Protein AF-A0A849VIF9-F1 (afdb_monomer_lite)

Structure (mmCIF, N/CA/C/O backbone):
data_AF-A0A849VIF9-F1
#
_entry.id   AF-A0A849VIF9-F1
#
loop_
_atom_site.group_PDB
_atom_site.id
_atom_site.type_symbol
_atom_site.label_atom_id
_atom_site.label_alt_id
_atom_site.label_comp_id
_atom_site.label_asym_id
_atom_site.label_entity_id
_atom_site.label_seq_id
_atom_site.pdbx_PDB_ins_code
_atom_site.Cartn_x
_atom_site.Cartn_y
_atom_site.Cartn_z
_atom_site.occupancy
_atom_site.B_iso_or_equiv
_atom_site.auth_seq_id
_atom_site.auth_comp_id
_atom_site.auth_asym_id
_atom_site.auth_atom_id
_atom_site.pdbx_PDB_model_num
ATOM 1 N N . MET A 1 1 ? 3.125 -8.619 42.991 1.00 35.84 1 MET A N 1
ATOM 2 C CA . MET A 1 1 ? 2.865 -7.356 42.269 1.00 35.84 1 MET A CA 1
ATOM 3 C C . MET A 1 1 ? 1.405 -7.374 41.870 1.00 35.84 1 MET A C 1
ATOM 5 O O . MET A 1 1 ? 1.068 -7.940 40.837 1.00 35.84 1 MET A O 1
ATOM 9 N N . ASP A 1 2 ? 0.552 -6.838 42.738 1.00 34.97 2 ASP A N 1
ATOM 10 C CA . ASP A 1 2 ? -0.879 -6.705 42.480 1.00 34.97 2 ASP A CA 1
ATOM 11 C C . ASP A 1 2 ? -1.086 -5.640 41.407 1.00 34.97 2 ASP A C 1
ATOM 13 O O . ASP A 1 2 ? -0.940 -4.444 41.660 1.00 34.97 2 ASP A O 1
ATOM 17 N N . LYS A 1 3 ? -1.396 -6.072 40.182 1.00 38.81 3 LYS A N 1
ATOM 18 C CA . LYS A 1 3 ? -2.022 -5.179 39.208 1.00 38.81 3 LYS A CA 1
ATOM 19 C C . LYS A 1 3 ? -3.418 -4.881 39.752 1.00 38.81 3 LYS A C 1
ATOM 21 O O . LYS A 1 3 ? -4.305 -5.724 39.652 1.00 38.81 3 LYS A O 1
ATOM 26 N N . GLN A 1 4 ? -3.579 -3.720 40.387 1.00 33.97 4 GLN A N 1
ATOM 27 C CA . GLN A 1 4 ? -4.888 -3.197 40.759 1.00 33.97 4 GLN A CA 1
ATOM 28 C C . GLN A 1 4 ? -5.774 -3.202 39.510 1.00 33.97 4 GLN A C 1
ATOM 30 O O . GLN A 1 4 ? -5.453 -2.565 38.509 1.00 33.97 4 GLN A O 1
ATOM 35 N N . TYR A 1 5 ? -6.853 -3.980 39.561 1.00 45.56 5 TYR A N 1
ATOM 36 C CA . TYR A 1 5 ? -7.902 -3.966 38.551 1.00 45.56 5 TYR A CA 1
ATOM 37 C C . TYR A 1 5 ? -8.560 -2.583 38.610 1.00 45.56 5 TYR A C 1
ATOM 39 O O . TYR A 1 5 ? -9.286 -2.280 39.558 1.00 45.56 5 TYR A O 1
ATOM 47 N N . GLU A 1 6 ? -8.271 -1.718 37.637 1.00 44.38 6 GLU A N 1
ATOM 48 C CA . GLU A 1 6 ? -9.057 -0.502 37.446 1.00 44.38 6 GLU A CA 1
ATOM 49 C C . GLU A 1 6 ? -10.501 -0.914 37.143 1.00 44.38 6 GLU A C 1
ATOM 51 O O . GLU A 1 6 ? -10.759 -1.768 36.290 1.00 44.38 6 GLU A O 1
ATOM 56 N N . ALA A 1 7 ? -11.451 -0.347 37.888 1.00 51.78 7 ALA A N 1
ATOM 57 C CA . ALA A 1 7 ? -12.864 -0.616 37.679 1.00 51.78 7 ALA A CA 1
ATOM 58 C C . ALA A 1 7 ? -13.245 -0.283 36.228 1.00 51.78 7 ALA A C 1
ATOM 60 O O . ALA A 1 7 ? -12.935 0.803 35.733 1.00 51.78 7 ALA A O 1
ATOM 61 N N . LEU A 1 8 ? -13.924 -1.224 35.563 1.00 56.16 8 LEU A N 1
ATOM 62 C CA . LEU A 1 8 ? -14.359 -1.094 34.172 1.00 56.16 8 LEU A CA 1
ATOM 63 C C . LEU A 1 8 ? -15.104 0.243 33.981 1.00 56.16 8 LEU A C 1
ATOM 65 O O . LEU A 1 8 ? -16.017 0.535 34.766 1.00 56.16 8 LEU A O 1
ATOM 69 N N . PRO A 1 9 ? -14.747 1.074 32.980 1.00 58.81 9 PRO A N 1
ATOM 70 C CA . PRO A 1 9 ? -15.437 2.331 32.737 1.00 58.81 9 PRO A CA 1
ATOM 71 C C . PRO A 1 9 ? -16.952 2.120 32.622 1.00 58.81 9 PRO A C 1
ATOM 73 O O . PRO A 1 9 ? -17.453 1.236 31.923 1.00 58.81 9 PRO A O 1
ATOM 76 N N . LYS A 1 10 ? -17.713 2.969 33.324 1.00 63.59 10 LYS A N 1
ATOM 77 C CA . LYS A 1 10 ? -19.180 2.881 33.427 1.00 63.59 10 LYS A CA 1
ATOM 78 C C . LYS A 1 10 ? -19.922 3.115 32.102 1.00 63.59 10 LYS A C 1
ATOM 80 O O . LYS A 1 10 ? -21.145 3.008 32.088 1.00 63.59 10 LYS A O 1
ATOM 85 N N . GLU A 1 11 ? -19.227 3.339 30.991 1.00 83.56 11 GLU A N 1
ATOM 86 C CA . GLU A 1 11 ? -19.810 3.661 29.687 1.00 83.56 11 GLU A CA 1
ATOM 87 C C . GLU A 1 11 ? -19.157 2.813 28.580 1.00 83.56 11 GLU A C 1
ATOM 89 O O . GLU A 1 11 ? -18.269 3.270 27.861 1.00 83.56 11 GLU A O 1
ATOM 94 N N . LEU A 1 12 ? -19.601 1.555 28.441 1.00 85.81 12 LEU A N 1
ATOM 95 C CA . LEU A 1 12 ? -19.148 0.645 27.376 1.00 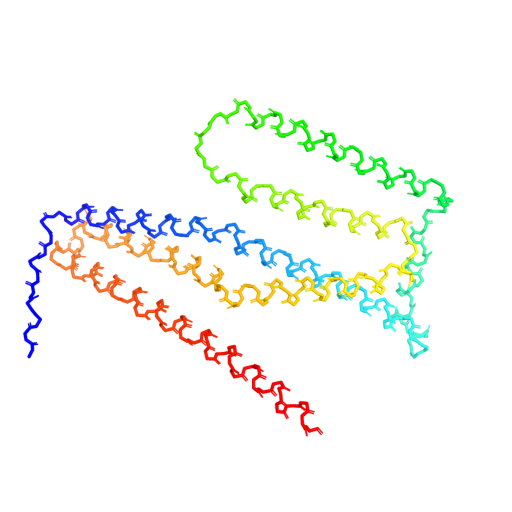85.81 12 LEU A CA 1
ATOM 96 C C . LEU A 1 12 ? -19.344 1.273 25.986 1.00 85.81 12 LEU A C 1
ATOM 98 O O . LEU A 1 12 ? -18.448 1.201 25.150 1.00 85.81 12 LEU A O 1
ATOM 102 N N . ASP A 1 13 ? -20.483 1.932 25.763 1.00 88.12 13 ASP A N 1
ATOM 103 C CA . ASP A 1 13 ? -20.814 2.568 24.483 1.00 88.12 13 ASP A CA 1
ATOM 104 C C . ASP A 1 13 ? -19.804 3.658 24.098 1.00 88.12 13 ASP A C 1
ATOM 106 O O . ASP A 1 13 ? -19.366 3.733 22.947 1.00 88.12 13 ASP A O 1
ATOM 110 N N . LYS A 1 14 ? -19.367 4.461 25.076 1.00 90.25 14 LYS A N 1
ATOM 111 C CA . LYS A 1 14 ? -18.343 5.488 24.871 1.00 90.25 14 LYS A CA 1
ATOM 112 C C . LYS A 1 14 ? -16.995 4.860 24.525 1.00 90.25 14 LYS A C 1
ATOM 114 O O . LYS A 1 14 ? -16.359 5.274 23.560 1.00 90.25 14 LYS A O 1
ATOM 119 N N . LEU A 1 15 ? -16.591 3.815 25.250 1.00 90.06 15 LEU A N 1
ATOM 120 C CA . LEU A 1 15 ? -15.331 3.111 24.997 1.00 90.06 15 LEU A CA 1
ATOM 121 C C . LEU A 1 15 ? -15.308 2.446 23.609 1.00 90.06 15 LEU A C 1
ATOM 123 O O . LEU A 1 15 ? -14.291 2.487 22.909 1.00 90.06 15 LEU A O 1
ATOM 127 N N . VAL A 1 16 ? -16.432 1.859 23.190 1.00 92.31 16 VAL A N 1
ATOM 128 C CA . VAL A 1 16 ? -16.629 1.306 21.842 1.00 92.31 16 VAL A CA 1
ATOM 129 C C . VAL A 1 16 ? -16.474 2.400 20.790 1.00 92.31 16 VAL A C 1
ATOM 131 O O . VAL A 1 16 ? -15.723 2.218 19.827 1.00 92.31 16 VAL A O 1
ATOM 134 N N . GLN A 1 17 ? -17.149 3.538 20.973 1.00 93.62 17 GLN A N 1
ATOM 135 C CA . GLN A 1 17 ? -17.093 4.653 20.034 1.00 93.62 17 GLN A CA 1
ATOM 136 C C . GLN A 1 17 ? -15.671 5.210 19.906 1.00 93.62 17 GLN A C 1
ATOM 138 O O . GLN A 1 17 ? -15.142 5.291 18.796 1.00 93.62 17 GLN A O 1
ATOM 143 N N . GLU A 1 18 ? -15.015 5.516 21.026 1.00 93.81 18 GLU A N 1
ATOM 144 C CA . GLU A 1 18 ? -13.643 6.031 21.049 1.00 93.81 18 GLU A CA 1
ATOM 145 C C . GLU A 1 18 ? -12.660 5.054 20.385 1.00 93.81 18 GLU A C 1
ATOM 147 O O . GLU A 1 18 ? -11.814 5.452 19.577 1.00 93.81 18 GLU A O 1
ATOM 152 N N . SER A 1 19 ? -12.797 3.754 20.666 1.00 92.50 19 SER A N 1
ATOM 153 C CA . SER A 1 19 ? -11.964 2.708 20.062 1.00 92.50 19 SER A CA 1
ATOM 154 C C . SER A 1 19 ? -12.178 2.615 18.551 1.00 92.50 19 SER A C 1
ATOM 156 O O . SER A 1 19 ? -11.213 2.556 17.780 1.00 92.50 19 SER A O 1
ATOM 158 N N . TYR A 1 20 ? -13.435 2.648 18.104 1.00 95.38 20 TYR A N 1
ATOM 159 C CA . TYR A 1 20 ? -13.781 2.619 16.687 1.00 95.38 20 TYR A CA 1
ATOM 160 C C . TYR A 1 20 ? -13.242 3.846 15.944 1.00 95.38 20 TYR A C 1
ATOM 162 O O . TYR A 1 20 ? -12.627 3.703 14.881 1.00 95.38 20 TYR A O 1
ATOM 170 N N . GLU A 1 21 ? -13.427 5.044 16.497 1.00 94.44 21 GLU A N 1
ATOM 171 C CA . GLU A 1 21 ? -12.930 6.292 15.918 1.00 94.44 21 GLU A CA 1
ATOM 172 C C . GLU A 1 21 ? -11.401 6.297 15.841 1.00 94.44 21 GLU A C 1
ATOM 174 O O . GLU A 1 21 ? -10.831 6.621 14.793 1.00 94.44 21 GLU A O 1
ATOM 179 N N . LYS A 1 22 ? -10.721 5.849 16.904 1.00 93.81 22 LYS A N 1
ATOM 180 C CA . LYS A 1 22 ? -9.259 5.712 16.951 1.00 93.81 22 LYS A CA 1
ATOM 181 C C . LYS A 1 22 ? -8.743 4.811 15.829 1.00 93.81 22 LYS A C 1
ATOM 183 O O . LYS A 1 22 ? -7.847 5.219 15.081 1.00 93.81 22 LYS A O 1
ATOM 188 N N . PHE A 1 23 ? -9.299 3.609 15.675 1.00 94.25 23 PHE A N 1
ATOM 189 C CA . PHE A 1 23 ? -8.869 2.675 14.631 1.00 94.25 23 PHE A CA 1
ATOM 190 C C . PHE A 1 23 ? -9.244 3.155 13.226 1.00 94.25 23 PHE A C 1
ATOM 192 O O . PHE A 1 23 ? -8.409 3.106 12.320 1.00 94.25 23 PHE A O 1
ATOM 199 N N . SER A 1 24 ? -10.443 3.706 13.043 1.00 91.62 24 SER A N 1
ATOM 200 C CA . SER A 1 24 ? -10.905 4.230 11.751 1.00 91.62 24 SER A CA 1
ATOM 201 C C . SER A 1 24 ? -10.069 5.421 11.280 1.00 91.62 24 SER A C 1
ATOM 203 O O . SER A 1 24 ? -9.669 5.484 10.113 1.00 91.62 24 SER A O 1
ATOM 205 N N . LYS A 1 25 ? -9.722 6.340 12.189 1.00 91.94 25 LYS A N 1
ATOM 206 C CA . LYS A 1 25 ? -8.839 7.479 11.902 1.00 91.94 25 LYS A CA 1
ATOM 207 C C . LYS A 1 25 ? -7.444 7.005 11.505 1.00 91.94 25 LYS A C 1
ATOM 209 O O . LYS A 1 25 ? -6.908 7.447 10.490 1.00 91.94 25 LYS A O 1
ATOM 214 N N . ARG A 1 26 ? -6.873 6.046 12.242 1.00 89.38 26 ARG A N 1
ATOM 215 C CA . ARG A 1 26 ? -5.572 5.443 11.901 1.00 89.38 26 ARG A CA 1
ATOM 216 C C . ARG A 1 26 ? -5.609 4.742 10.543 1.00 89.38 26 ARG A C 1
ATOM 218 O O . ARG A 1 26 ? -4.736 4.991 9.714 1.00 89.38 26 ARG A O 1
ATOM 225 N N . ALA A 1 27 ? -6.631 3.933 10.267 1.00 89.31 27 ALA A N 1
ATOM 226 C CA . ALA A 1 27 ? -6.807 3.289 8.966 1.00 89.31 27 ALA A CA 1
ATOM 227 C C . ALA A 1 27 ? -6.903 4.327 7.837 1.00 89.31 27 ALA A C 1
ATOM 229 O O . ALA A 1 27 ? -6.254 4.187 6.802 1.00 89.31 27 ALA A O 1
ATOM 230 N N . THR A 1 28 ? -7.647 5.411 8.045 1.00 87.75 28 THR A N 1
ATOM 231 C CA . THR A 1 28 ? -7.779 6.492 7.059 1.00 87.75 28 THR A CA 1
ATOM 232 C C . THR A 1 28 ? -6.439 7.174 6.780 1.00 87.75 28 THR A C 1
ATOM 234 O O . THR A 1 28 ? -6.113 7.405 5.617 1.00 87.75 28 THR A O 1
ATOM 237 N N . ASN A 1 29 ? -5.616 7.395 7.808 1.00 86.38 29 ASN A N 1
ATOM 238 C CA . ASN A 1 29 ? -4.285 7.990 7.659 1.00 86.38 29 ASN A CA 1
ATOM 239 C C . ASN A 1 29 ? -3.324 7.104 6.846 1.00 86.38 29 ASN A C 1
ATOM 241 O O . ASN A 1 29 ? -2.563 7.616 6.025 1.00 86.38 29 ASN A O 1
ATOM 245 N N . TYR A 1 30 ? -3.379 5.779 7.019 1.00 85.19 30 TYR A N 1
ATOM 246 C CA . TYR A 1 30 ? -2.534 4.848 6.256 1.00 85.19 30 TYR A CA 1
ATOM 247 C C . TYR A 1 30 ? -3.088 4.510 4.863 1.00 85.19 30 TYR A C 1
ATOM 249 O O . TYR A 1 30 ? -2.323 4.111 3.983 1.00 85.19 30 TYR A O 1
ATOM 257 N N . SER A 1 31 ? -4.396 4.695 4.635 1.00 83.62 31 SER A N 1
ATOM 258 C CA . SER A 1 31 ? -5.097 4.418 3.369 1.00 83.62 31 SER A CA 1
ATOM 259 C C . SER A 1 31 ? -4.415 5.005 2.120 1.00 83.62 31 SER A C 1
ATOM 261 O O . SER A 1 31 ? -4.161 4.267 1.165 1.00 83.62 31 SER A O 1
ATOM 263 N N . PRO A 1 32 ? -4.077 6.305 2.068 1.00 80.31 32 PRO A N 1
ATOM 264 C CA . PRO A 1 32 ? -3.437 6.858 0.881 1.00 80.31 32 PRO A CA 1
ATOM 265 C C . PRO A 1 32 ? -2.004 6.355 0.692 1.00 80.31 32 PRO A C 1
ATOM 267 O O . PRO A 1 32 ? -1.606 6.089 -0.442 1.00 80.31 32 PRO A O 1
ATOM 270 N N . LEU A 1 33 ? -1.256 6.187 1.787 1.00 80.56 33 LEU A N 1
ATOM 271 C CA . LEU A 1 33 ? 0.153 5.797 1.769 1.00 80.56 33 LEU A CA 1
ATOM 272 C C . LEU A 1 33 ? 0.341 4.367 1.255 1.00 80.56 33 LEU A C 1
ATOM 274 O O . LEU A 1 33 ? 1.197 4.142 0.401 1.00 80.56 33 LEU A O 1
ATOM 278 N N . HIS A 1 34 ? -0.486 3.412 1.707 1.00 83.69 34 HIS A N 1
ATOM 279 C CA . HIS A 1 34 ? -0.409 2.036 1.193 1.00 83.69 34 HIS A CA 1
ATOM 280 C C . HIS A 1 34 ? -0.832 1.952 -0.272 1.00 83.69 34 HIS A C 1
ATOM 282 O O . HIS A 1 34 ? -0.174 1.277 -1.062 1.00 83.69 34 HIS A O 1
ATOM 288 N N . LYS A 1 35 ? -1.908 2.650 -0.667 1.00 82.81 35 LYS A N 1
ATOM 289 C CA . LYS A 1 35 ? -2.370 2.591 -2.057 1.00 82.81 35 LYS A CA 1
ATOM 290 C C . LYS A 1 35 ? -1.311 3.173 -2.989 1.00 82.81 35 LYS A C 1
ATOM 292 O O . LYS A 1 35 ? -1.097 2.620 -4.061 1.00 82.81 35 LYS A O 1
ATOM 297 N N . LEU A 1 36 ? -0.654 4.260 -2.579 1.00 79.62 36 LEU A N 1
ATOM 298 C CA . LEU A 1 36 ? 0.404 4.888 -3.362 1.00 79.62 36 LEU A CA 1
ATOM 299 C C . LEU A 1 36 ? 1.603 3.955 -3.514 1.00 79.62 36 LEU A C 1
ATOM 301 O O . LEU A 1 36 ? 1.967 3.658 -4.643 1.00 79.62 36 LEU A O 1
ATOM 305 N N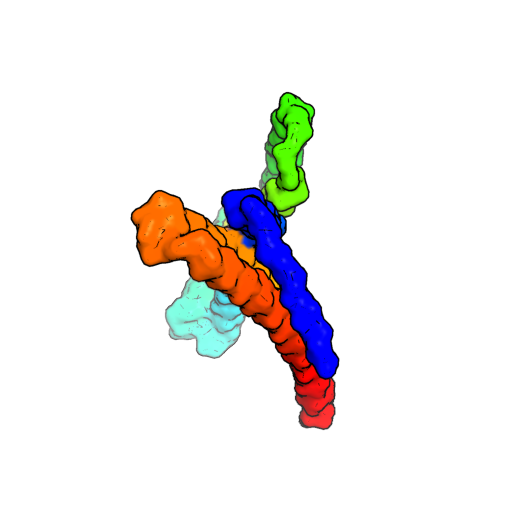 . SER A 1 37 ? 2.164 3.453 -2.409 1.00 81.19 37 SER A N 1
ATOM 306 C CA . SER A 1 37 ? 3.354 2.593 -2.456 1.00 81.19 37 SER A CA 1
ATOM 307 C C . SER A 1 37 ? 3.122 1.314 -3.265 1.00 81.19 37 SER A C 1
ATOM 309 O O . SER A 1 37 ? 4.007 0.864 -3.991 1.00 81.19 37 SER A O 1
ATOM 311 N N . ARG A 1 38 ? 1.913 0.739 -3.197 1.00 82.56 38 ARG A N 1
ATOM 312 C CA . ARG A 1 38 ? 1.544 -0.430 -4.006 1.00 82.56 38 ARG A CA 1
ATOM 313 C C . ARG A 1 38 ? 1.377 -0.093 -5.482 1.00 82.56 38 ARG A C 1
ATOM 315 O O . ARG A 1 38 ? 1.841 -0.860 -6.318 1.00 82.56 38 ARG A O 1
ATOM 322 N N . ARG A 1 39 ? 0.718 1.023 -5.810 1.00 84.06 39 ARG A N 1
ATOM 323 C CA . ARG A 1 39 ? 0.524 1.453 -7.204 1.00 84.06 39 ARG A CA 1
ATOM 324 C C . ARG A 1 39 ? 1.852 1.840 -7.849 1.00 84.06 39 ARG A C 1
ATOM 326 O O . ARG A 1 39 ? 2.133 1.387 -8.952 1.00 84.06 39 ARG A O 1
ATOM 333 N N . SER A 1 40 ? 2.699 2.590 -7.146 1.00 80.00 40 SER A N 1
ATOM 334 C CA . SER A 1 40 ? 4.030 2.953 -7.636 1.00 80.00 40 SER A CA 1
ATOM 335 C C . SER A 1 40 ? 4.905 1.730 -7.863 1.00 80.00 40 SER A C 1
ATOM 337 O O . SER A 1 40 ? 5.489 1.620 -8.936 1.00 80.00 40 SER A O 1
ATOM 339 N N . ALA A 1 41 ? 4.926 0.776 -6.926 1.00 83.75 41 ALA A N 1
ATOM 340 C CA . ALA A 1 41 ? 5.638 -0.482 -7.116 1.00 83.75 41 ALA A CA 1
ATOM 341 C C . ALA A 1 41 ? 5.093 -1.270 -8.318 1.00 83.75 41 ALA A C 1
ATOM 343 O O . ALA A 1 41 ? 5.875 -1.678 -9.166 1.00 83.75 41 ALA A O 1
ATOM 344 N N . ALA A 1 42 ? 3.771 -1.435 -8.435 1.00 85.50 42 ALA A N 1
ATOM 345 C CA . ALA A 1 42 ? 3.163 -2.190 -9.531 1.00 85.50 42 ALA A CA 1
ATOM 346 C C . ALA A 1 42 ? 3.462 -1.574 -10.905 1.00 85.50 42 ALA A C 1
ATOM 348 O O . ALA A 1 42 ? 3.868 -2.277 -11.827 1.00 85.50 42 ALA A O 1
ATOM 349 N N . THR A 1 43 ? 3.309 -0.257 -11.049 1.00 81.56 43 THR A N 1
ATOM 350 C CA . THR A 1 43 ? 3.597 0.410 -12.322 1.00 81.56 43 THR A CA 1
ATOM 351 C C . THR A 1 43 ? 5.082 0.402 -12.646 1.00 81.56 43 THR A C 1
ATOM 353 O O . THR A 1 43 ? 5.451 0.164 -13.791 1.00 81.56 43 THR A O 1
ATOM 356 N N . ALA A 1 44 ? 5.940 0.589 -11.643 1.00 84.50 44 ALA A N 1
ATOM 357 C CA . ALA A 1 44 ? 7.375 0.439 -11.817 1.00 84.50 44 ALA A CA 1
ATOM 358 C C . ALA A 1 44 ? 7.742 -0.977 -12.287 1.00 84.50 44 ALA A C 1
ATOM 360 O O . ALA A 1 44 ? 8.535 -1.113 -13.212 1.00 84.50 44 ALA A O 1
ATOM 361 N N . SER A 1 45 ? 7.117 -2.025 -11.736 1.00 86.75 45 SER A N 1
ATOM 362 C CA . SER A 1 45 ? 7.312 -3.402 -12.202 1.00 86.75 45 SER A CA 1
ATOM 363 C C . SER A 1 45 ? 6.909 -3.585 -13.663 1.00 86.75 45 SER A C 1
ATOM 365 O O . SER A 1 45 ? 7.633 -4.245 -14.396 1.00 86.75 45 SER A O 1
ATOM 367 N N . ILE A 1 46 ? 5.802 -2.982 -14.110 1.00 85.38 46 ILE A N 1
ATOM 368 C CA . ILE A 1 46 ? 5.384 -3.043 -15.521 1.00 85.38 46 ILE A CA 1
ATOM 369 C C . ILE A 1 46 ? 6.450 -2.408 -16.422 1.00 85.38 46 ILE A C 1
ATOM 371 O O . ILE A 1 46 ? 6.886 -3.041 -17.381 1.00 85.38 46 ILE A O 1
ATOM 375 N N . PHE A 1 47 ? 6.925 -1.203 -16.089 1.00 83.12 47 PHE A N 1
ATOM 376 C CA . PHE A 1 47 ? 7.985 -0.546 -16.860 1.00 83.12 47 PHE A CA 1
ATOM 377 C C . PHE A 1 47 ? 9.285 -1.350 -16.864 1.00 83.12 47 PHE A C 1
ATOM 379 O O . PHE A 1 47 ? 9.902 -1.496 -17.917 1.00 83.12 47 PHE A O 1
ATOM 386 N N . VAL A 1 48 ? 9.678 -1.915 -15.720 1.00 87.69 48 VAL A N 1
ATOM 387 C CA . VAL A 1 48 ? 10.863 -2.776 -15.609 1.00 87.69 48 VAL A CA 1
ATOM 388 C C . VAL A 1 48 ? 10.712 -4.022 -16.477 1.00 87.69 48 VAL A C 1
ATOM 390 O O . VAL A 1 48 ? 11.643 -4.350 -17.200 1.00 87.69 48 VAL A O 1
ATOM 393 N N . LEU A 1 49 ? 9.560 -4.696 -16.455 1.00 87.69 49 LEU A N 1
ATOM 394 C CA . LEU A 1 49 ? 9.328 -5.916 -17.233 1.00 87.69 49 LEU A CA 1
ATOM 395 C C . LEU A 1 49 ? 9.320 -5.649 -18.739 1.00 87.69 49 LEU A C 1
ATOM 397 O O . LEU A 1 49 ? 9.966 -6.385 -19.484 1.00 87.69 49 LEU A O 1
ATOM 401 N N . ILE A 1 50 ? 8.633 -4.594 -19.185 1.00 84.38 50 ILE A N 1
ATOM 402 C CA . ILE A 1 50 ? 8.610 -4.199 -20.601 1.00 84.38 50 ILE A CA 1
ATOM 403 C C . ILE A 1 50 ? 10.025 -3.830 -21.057 1.00 84.38 50 ILE A C 1
ATOM 405 O O . ILE A 1 50 ? 10.505 -4.357 -22.060 1.00 84.38 50 ILE A O 1
ATOM 409 N N . SER A 1 51 ? 10.727 -3.002 -20.277 1.00 86.06 51 SER A N 1
ATOM 410 C CA . SER A 1 51 ? 12.086 -2.572 -20.612 1.00 86.06 51 SER A CA 1
ATOM 411 C C . SER A 1 51 ? 13.069 -3.743 -20.608 1.00 86.06 51 SER A C 1
ATOM 413 O O . SER A 1 51 ? 13.869 -3.869 -21.526 1.00 86.06 51 SER A O 1
ATOM 415 N N . ALA A 1 52 ? 12.988 -4.644 -19.626 1.00 86.50 52 ALA A N 1
ATOM 416 C CA . ALA A 1 52 ? 13.814 -5.849 -19.573 1.00 86.50 52 ALA A CA 1
ATOM 417 C C . ALA A 1 52 ? 13.566 -6.748 -20.785 1.00 86.50 52 ALA A C 1
ATOM 419 O O . ALA A 1 52 ? 14.519 -7.195 -21.415 1.00 86.50 52 ALA A O 1
ATOM 420 N N . SER A 1 53 ? 12.298 -6.973 -21.137 1.00 84.38 53 SER A N 1
ATOM 421 C CA . SER A 1 53 ? 11.920 -7.794 -22.292 1.00 84.38 53 SER A CA 1
ATOM 422 C C . SER A 1 53 ? 12.479 -7.210 -23.588 1.00 84.38 53 SER A C 1
ATOM 424 O O . SER A 1 53 ? 13.054 -7.942 -24.389 1.00 84.38 53 SER A O 1
ATOM 426 N N . TYR A 1 54 ? 12.390 -5.888 -23.762 1.00 83.31 54 TYR A N 1
ATOM 427 C CA . TYR A 1 54 ? 12.968 -5.193 -24.910 1.00 83.31 54 TYR A CA 1
ATOM 428 C C . TYR A 1 54 ? 14.503 -5.284 -24.946 1.00 83.31 54 TYR A C 1
ATOM 430 O O . TYR A 1 54 ? 15.089 -5.596 -25.982 1.00 83.31 54 TYR A O 1
ATOM 438 N N . LEU A 1 55 ? 15.173 -5.048 -23.814 1.00 83.50 55 LEU A N 1
ATOM 439 C CA . LEU A 1 55 ? 16.635 -5.115 -23.728 1.00 83.50 55 LEU A CA 1
ATOM 440 C C . LEU A 1 55 ? 17.153 -6.532 -24.007 1.00 83.50 55 LEU A C 1
ATOM 442 O O . LEU A 1 55 ? 18.133 -6.692 -24.732 1.00 83.50 55 LEU A O 1
ATOM 446 N N . ILE A 1 56 ? 16.466 -7.556 -23.491 1.00 84.38 56 ILE A N 1
ATOM 447 C CA . ILE A 1 56 ? 16.777 -8.966 -23.749 1.00 84.38 56 ILE A CA 1
ATOM 448 C C . ILE A 1 56 ? 16.553 -9.303 -25.228 1.00 84.38 56 ILE A C 1
ATOM 450 O O . ILE A 1 56 ? 17.426 -9.912 -25.842 1.00 84.38 56 ILE A O 1
ATOM 454 N N . ALA A 1 57 ? 15.450 -8.849 -25.831 1.00 80.50 57 ALA A N 1
ATOM 455 C CA . ALA A 1 57 ? 15.184 -9.013 -27.263 1.00 80.50 57 ALA A CA 1
ATOM 456 C C . ALA A 1 57 ? 16.265 -8.376 -28.159 1.00 80.50 57 ALA A C 1
ATOM 458 O O . ALA A 1 57 ? 16.489 -8.823 -29.284 1.00 80.50 57 ALA A O 1
ATOM 459 N N . GLY A 1 58 ? 16.964 -7.351 -27.659 1.00 73.25 58 GLY A N 1
ATOM 460 C CA . GLY A 1 58 ? 18.090 -6.711 -28.335 1.00 73.25 58 GLY A CA 1
ATOM 461 C C . GLY A 1 58 ? 19.401 -7.497 -28.327 1.00 73.25 58 GLY A C 1
ATOM 462 O O . GLY A 1 58 ? 20.305 -7.150 -29.093 1.00 73.25 58 GLY A O 1
ATOM 463 N N . LEU A 1 59 ? 19.522 -8.546 -27.509 1.00 80.00 59 LEU A N 1
ATOM 464 C CA . LEU A 1 59 ? 20.719 -9.381 -27.464 1.00 80.00 59 LEU A CA 1
ATOM 465 C C . LEU A 1 59 ? 20.826 -10.229 -28.737 1.00 80.00 59 LEU A C 1
ATOM 467 O O . LEU A 1 59 ? 19.842 -10.776 -29.236 1.00 80.00 59 LEU A O 1
ATOM 471 N N . SER A 1 60 ? 22.051 -10.383 -29.249 1.00 66.81 60 SER A N 1
ATOM 472 C CA . SER A 1 60 ? 22.344 -11.157 -30.469 1.00 66.81 60 SER A CA 1
ATOM 473 C C . SER A 1 60 ? 21.797 -12.586 -30.425 1.00 66.81 60 SER A C 1
ATOM 475 O O . SER A 1 60 ? 21.448 -13.136 -31.466 1.00 66.81 60 SER A O 1
ATOM 477 N N . LEU A 1 61 ? 21.669 -13.139 -29.220 1.00 71.25 61 LEU A N 1
ATOM 478 C CA . LEU A 1 61 ? 21.189 -14.485 -28.926 1.00 71.25 61 LEU A CA 1
ATOM 479 C C . LEU A 1 61 ? 19.700 -14.701 -29.266 1.00 71.25 61 LEU A C 1
ATOM 481 O O . LEU A 1 61 ? 19.298 -15.835 -29.502 1.00 71.25 61 LEU A O 1
ATOM 485 N N . PHE A 1 62 ? 18.894 -13.634 -29.343 1.00 72.31 62 PHE A N 1
ATOM 486 C CA . PHE A 1 62 ? 17.446 -13.716 -29.598 1.00 72.31 62 PHE A CA 1
ATOM 487 C C . PHE A 1 62 ? 17.019 -13.225 -30.989 1.00 72.31 62 PHE A C 1
ATOM 489 O O . PHE A 1 62 ? 15.832 -13.290 -31.311 1.00 72.31 62 PHE A O 1
ATOM 496 N N . LYS A 1 63 ? 17.962 -12.799 -31.845 1.00 65.56 63 LYS A N 1
ATOM 497 C CA . LYS A 1 63 ? 17.681 -12.210 -33.172 1.00 65.56 63 LYS A CA 1
ATOM 498 C C . LYS A 1 63 ? 16.837 -13.087 -34.109 1.00 65.56 63 LYS A C 1
ATOM 500 O O . LYS A 1 63 ? 16.141 -12.542 -34.957 1.00 65.56 63 LYS A O 1
ATOM 505 N N . SER A 1 64 ? 16.915 -14.411 -33.982 1.00 70.25 64 SER A N 1
ATOM 506 C CA . SER A 1 64 ? 16.201 -15.389 -34.821 1.00 70.25 64 SER A CA 1
ATOM 507 C C . SER A 1 64 ? 14.982 -16.019 -34.136 1.00 70.25 64 SER A C 1
ATOM 509 O O . SER A 1 64 ? 14.408 -16.973 -34.652 1.00 70.25 64 SER A O 1
ATOM 511 N N . THR A 1 65 ? 14.590 -15.512 -32.966 1.00 72.75 65 THR A N 1
ATOM 512 C CA . THR A 1 65 ? 13.448 -16.021 -32.193 1.00 72.75 65 THR A CA 1
ATOM 513 C C . THR A 1 65 ? 12.266 -15.050 -32.267 1.00 72.75 65 THR A C 1
ATOM 515 O O . THR A 1 65 ? 12.495 -13.859 -32.483 1.00 72.75 65 THR A O 1
ATOM 518 N N . PRO A 1 66 ? 11.023 -15.492 -31.985 1.00 67.94 66 PRO A N 1
ATOM 519 C CA . PRO A 1 66 ? 9.861 -14.597 -31.888 1.00 67.94 66 PRO A CA 1
ATOM 520 C C . PRO A 1 66 ? 10.049 -13.449 -30.880 1.00 67.94 66 PRO A C 1
ATOM 522 O O . PRO A 1 66 ? 9.411 -12.407 -30.976 1.00 67.94 66 PRO A O 1
ATOM 525 N N . ILE A 1 67 ? 10.957 -13.621 -29.913 1.00 63.16 67 ILE A N 1
ATOM 526 C CA . ILE A 1 67 ? 11.346 -12.593 -28.943 1.00 63.16 67 ILE A CA 1
ATOM 527 C C . ILE A 1 67 ? 12.134 -11.461 -29.628 1.00 63.16 67 ILE A C 1
ATOM 529 O O . ILE A 1 67 ? 11.961 -10.301 -29.271 1.00 63.16 67 ILE A O 1
ATOM 533 N N . GLY A 1 68 ? 12.951 -11.758 -30.643 1.00 62.03 68 GLY A N 1
ATOM 534 C CA . GLY A 1 68 ? 13.682 -10.756 -31.428 1.00 62.03 68 GLY A CA 1
ATOM 535 C C . GLY A 1 68 ? 12.774 -9.856 -32.275 1.00 62.03 68 GLY A C 1
ATOM 536 O O . GLY A 1 68 ? 13.107 -8.692 -32.506 1.00 62.03 68 GLY A O 1
ATOM 537 N N . ASP A 1 69 ? 11.595 -10.342 -32.675 1.00 68.38 69 ASP A N 1
ATOM 538 C CA . ASP A 1 69 ? 10.590 -9.540 -33.389 1.00 68.38 69 ASP A CA 1
ATOM 539 C C . ASP A 1 69 ? 9.931 -8.479 -32.489 1.00 68.38 69 ASP A C 1
ATOM 541 O O . ASP A 1 69 ? 9.437 -7.464 -32.980 1.00 68.38 69 ASP A O 1
ATOM 545 N N . LEU A 1 70 ? 10.005 -8.641 -31.164 1.00 65.69 70 LEU A N 1
ATOM 546 C CA . LEU A 1 70 ? 9.518 -7.660 -30.190 1.00 65.69 70 LEU A CA 1
ATOM 547 C C . LEU A 1 70 ? 10.310 -6.344 -30.255 1.00 65.69 70 LEU A C 1
ATOM 549 O O . LEU A 1 70 ? 9.746 -5.270 -30.051 1.00 65.69 70 LEU A O 1
ATOM 553 N N . LYS A 1 71 ? 11.604 -6.419 -30.600 1.00 66.50 71 LYS A N 1
ATOM 554 C CA . LYS A 1 71 ? 12.432 -5.235 -30.858 1.00 66.50 71 LYS A CA 1
ATOM 555 C C . LYS A 1 71 ? 11.939 -4.479 -32.092 1.00 66.50 71 LYS A C 1
ATOM 557 O O . LYS A 1 71 ? 11.756 -3.270 -32.026 1.00 66.50 71 LYS A O 1
ATOM 562 N N . LYS A 1 72 ? 11.631 -5.205 -33.174 1.00 65.50 72 LYS A N 1
ATOM 563 C CA . LYS A 1 72 ? 11.090 -4.616 -34.410 1.00 65.50 72 LYS A CA 1
ATOM 564 C C . LYS A 1 72 ? 9.765 -3.899 -34.155 1.00 65.50 72 LYS A C 1
ATOM 566 O O . LYS A 1 72 ? 9.515 -2.866 -34.751 1.00 65.50 72 LYS A O 1
ATOM 571 N N . LEU A 1 73 ? 8.929 -4.415 -33.253 1.00 63.34 73 LEU A N 1
ATOM 572 C CA . LEU A 1 73 ? 7.656 -3.791 -32.885 1.00 63.34 73 LEU A CA 1
ATOM 573 C C . LEU A 1 73 ? 7.862 -2.438 -32.179 1.00 63.34 73 LEU A C 1
ATOM 575 O O . LEU A 1 73 ? 7.153 -1.484 -32.485 1.00 63.34 73 LEU A O 1
ATOM 579 N N . GLY A 1 74 ? 8.873 -2.332 -31.310 1.00 59.09 74 GLY A N 1
ATOM 580 C CA . GLY A 1 74 ? 9.297 -1.054 -30.721 1.00 59.09 74 GLY A CA 1
ATOM 581 C C . GLY A 1 74 ? 9.862 -0.070 -31.753 1.00 59.09 74 GLY A C 1
ATOM 582 O O . GLY A 1 74 ? 9.628 1.130 -31.638 1.00 59.09 74 GLY A O 1
ATOM 583 N N . ASP A 1 75 ? 10.527 -0.578 -32.794 1.00 61.53 75 ASP A N 1
ATOM 584 C CA . ASP A 1 75 ? 11.052 0.228 -33.905 1.00 61.53 75 ASP A CA 1
ATOM 585 C C . ASP A 1 75 ? 9.948 0.668 -34.905 1.00 61.53 75 ASP A C 1
ATOM 587 O O . ASP A 1 75 ? 10.127 1.643 -35.627 1.00 61.53 75 ASP A O 1
ATOM 591 N N . ILE A 1 76 ? 8.790 -0.014 -34.950 1.00 57.34 76 ILE A N 1
ATOM 592 C CA . ILE A 1 76 ? 7.664 0.280 -35.869 1.00 57.34 76 ILE A CA 1
ATOM 593 C C . ILE A 1 76 ? 6.698 1.346 -35.318 1.00 57.34 76 ILE A C 1
ATOM 595 O O . ILE A 1 76 ? 6.042 2.030 -36.099 1.00 57.34 76 ILE A O 1
ATOM 599 N N . VAL A 1 77 ? 6.599 1.535 -33.995 1.00 53.53 77 VAL A N 1
ATOM 600 C CA . VAL A 1 77 ? 5.652 2.493 -33.359 1.00 53.53 77 VAL A CA 1
ATOM 601 C C . VAL A 1 77 ? 6.056 3.971 -33.572 1.00 53.53 77 VAL A C 1
ATOM 603 O O . VAL A 1 77 ? 5.434 4.889 -33.043 1.00 53.53 77 VAL A O 1
ATOM 606 N N . ILE A 1 78 ? 7.063 4.234 -34.403 1.00 51.38 78 ILE A N 1
ATOM 607 C CA . ILE A 1 78 ? 7.567 5.573 -34.693 1.00 51.38 78 ILE A CA 1
ATOM 608 C C . ILE A 1 78 ? 6.592 6.311 -35.623 1.00 51.38 78 ILE A C 1
ATOM 610 O O . ILE A 1 78 ? 6.539 6.072 -36.829 1.00 51.38 78 ILE A O 1
ATOM 614 N N . PHE A 1 79 ? 5.865 7.286 -35.078 1.00 50.06 79 PHE A N 1
ATOM 615 C CA . PHE A 1 79 ? 5.523 8.463 -35.871 1.00 50.06 79 PHE A CA 1
ATOM 616 C C . PHE A 1 79 ? 6.823 9.246 -36.056 1.00 50.06 79 PHE A C 1
ATOM 618 O O . PHE A 1 79 ? 7.368 9.737 -35.068 1.00 50.06 79 PHE A O 1
ATOM 625 N N . ASP A 1 80 ? 7.336 9.334 -37.284 1.00 49.31 80 ASP A N 1
ATOM 626 C CA . ASP A 1 80 ? 8.521 10.132 -37.629 1.00 49.31 80 ASP A CA 1
ATOM 627 C C . ASP A 1 80 ? 8.206 11.631 -37.460 1.00 49.31 80 ASP A C 1
ATOM 629 O O . ASP A 1 80 ? 7.900 12.375 -38.391 1.00 49.31 80 ASP A O 1
ATOM 633 N N . LEU A 1 81 ? 8.150 12.058 -36.203 1.00 52.44 81 LEU A N 1
ATOM 634 C CA . LEU A 1 81 ? 7.963 13.428 -35.770 1.00 52.44 81 LEU A CA 1
ATOM 635 C C . LEU A 1 81 ? 9.360 13.967 -35.494 1.00 52.44 81 LEU A C 1
ATOM 637 O O . LEU A 1 81 ? 9.925 13.722 -34.430 1.00 52.44 81 LEU A O 1
ATOM 641 N N . GLY A 1 82 ? 9.924 14.702 -36.454 1.00 56.09 82 GLY A N 1
ATOM 642 C CA . GLY A 1 82 ? 11.263 15.276 -36.317 1.00 56.09 82 GLY A CA 1
ATOM 643 C C . GLY A 1 82 ? 11.464 15.987 -34.970 1.00 56.09 82 GLY A C 1
ATOM 644 O O . GLY A 1 82 ? 10.537 16.604 -34.445 1.00 56.09 82 GLY A O 1
ATOM 645 N N . ASN A 1 83 ? 12.687 15.936 -34.425 1.00 58.78 83 ASN A N 1
ATOM 646 C CA . ASN A 1 83 ? 13.061 16.364 -33.061 1.00 58.78 83 ASN A CA 1
ATOM 647 C C . ASN A 1 83 ? 12.387 17.653 -32.537 1.00 58.78 83 ASN A C 1
ATOM 649 O O . ASN A 1 83 ? 12.093 17.763 -31.348 1.00 58.78 83 ASN A O 1
ATOM 653 N N . LYS A 1 84 ? 12.108 18.639 -33.401 1.00 57.12 84 LYS A N 1
ATOM 654 C CA . LYS A 1 84 ? 11.388 19.869 -33.025 1.00 57.12 84 LYS A CA 1
ATOM 655 C C . LYS A 1 84 ? 9.919 19.625 -32.657 1.00 57.12 84 LYS A C 1
ATOM 657 O O . LYS A 1 84 ? 9.455 20.181 -31.668 1.00 57.12 84 LYS A O 1
ATOM 662 N N . ALA A 1 85 ? 9.196 18.799 -33.412 1.00 56.75 85 ALA A N 1
ATOM 663 C CA . ALA A 1 85 ? 7.803 18.451 -33.124 1.00 56.75 85 ALA A CA 1
ATOM 664 C C . ALA A 1 85 ? 7.677 17.650 -31.816 1.00 56.75 85 ALA A C 1
ATOM 666 O O . ALA A 1 85 ? 6.706 17.809 -31.082 1.00 56.75 85 ALA A O 1
ATOM 667 N N . LEU A 1 86 ? 8.705 16.860 -31.499 1.00 55.97 86 LEU A N 1
ATOM 668 C CA . LEU A 1 86 ? 8.821 16.054 -30.285 1.00 55.97 86 LEU A CA 1
ATOM 669 C C . LEU A 1 86 ? 9.061 16.922 -2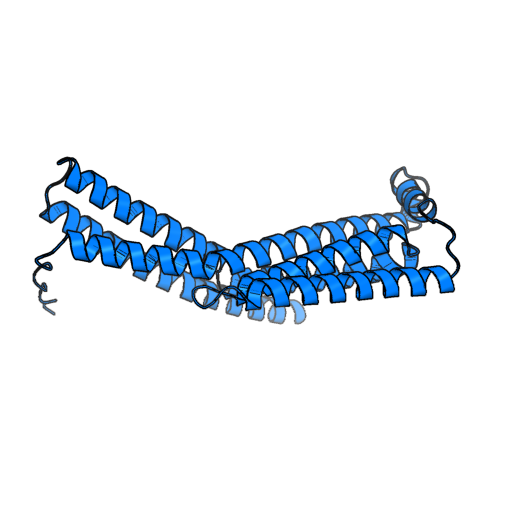9.032 1.00 55.97 86 LEU A C 1
ATOM 671 O O . LEU A 1 86 ? 8.375 16.782 -28.021 1.00 55.97 86 LEU A O 1
ATOM 675 N N . VAL A 1 87 ? 9.974 17.896 -29.104 1.00 58.28 87 VAL A N 1
ATOM 676 C CA . VAL A 1 87 ? 10.168 18.877 -28.018 1.00 58.28 87 VAL A CA 1
ATOM 677 C C . VAL A 1 87 ? 8.903 19.710 -27.803 1.00 58.28 87 VAL A C 1
ATOM 679 O O . VAL A 1 87 ? 8.505 19.949 -26.661 1.00 58.28 87 VAL A O 1
ATOM 682 N N . VAL A 1 88 ? 8.241 20.114 -28.891 1.00 64.56 88 VAL A N 1
ATOM 683 C CA . VAL A 1 88 ? 6.985 20.870 -28.827 1.00 64.56 88 VAL A CA 1
ATOM 684 C C . VAL A 1 88 ? 5.874 20.040 -28.189 1.00 64.56 88 VAL A C 1
ATOM 686 O O . VAL A 1 88 ? 5.208 20.562 -27.304 1.00 64.56 88 VAL A O 1
ATOM 689 N N . SER A 1 89 ? 5.703 18.763 -28.550 1.00 59.19 89 SER A N 1
ATOM 690 C CA . SER A 1 89 ? 4.631 17.911 -28.015 1.00 59.19 89 SER A CA 1
ATOM 691 C C . SER A 1 89 ? 4.783 17.648 -26.512 1.00 59.19 89 SER A C 1
ATOM 693 O O . SER A 1 89 ? 3.802 17.745 -25.760 1.00 59.19 89 SER A O 1
ATOM 695 N N . ILE A 1 90 ? 6.013 17.415 -26.044 1.00 61.34 90 ILE A N 1
ATOM 696 C CA . ILE A 1 90 ? 6.337 17.291 -24.615 1.00 61.34 90 ILE A CA 1
ATOM 697 C C . ILE A 1 90 ? 6.080 18.609 -23.893 1.00 61.34 90 ILE A C 1
ATOM 699 O O . ILE A 1 90 ? 5.413 18.614 -22.857 1.00 61.34 90 ILE A O 1
ATOM 703 N N . ALA A 1 91 ? 6.549 19.728 -24.451 1.00 62.09 91 ALA A N 1
ATOM 704 C CA . ALA A 1 91 ? 6.336 21.047 -23.870 1.00 62.09 91 ALA A CA 1
ATOM 705 C C . ALA A 1 91 ? 4.838 21.383 -23.775 1.00 62.09 91 ALA A C 1
ATOM 707 O O . ALA A 1 91 ? 4.372 21.794 -22.713 1.00 62.09 91 ALA A O 1
ATOM 708 N N . THR A 1 92 ? 4.046 21.125 -24.820 1.00 65.44 92 THR A N 1
ATOM 709 C CA . THR A 1 92 ? 2.589 21.333 -24.793 1.00 65.44 92 THR A CA 1
ATOM 710 C C . THR A 1 92 ? 1.882 20.414 -23.806 1.00 65.44 92 THR A C 1
ATOM 712 O O . THR A 1 92 ? 0.973 20.871 -23.114 1.00 65.44 92 THR A O 1
ATOM 715 N N . SER A 1 93 ? 2.308 19.154 -23.673 1.00 58.59 93 SER A N 1
ATOM 716 C CA . SER A 1 93 ? 1.758 18.223 -22.675 1.00 58.59 93 SER A CA 1
ATOM 717 C C . SER A 1 93 ? 2.038 18.710 -21.249 1.00 58.59 93 SER A C 1
ATOM 719 O O . SER A 1 93 ? 1.165 18.677 -20.383 1.00 58.59 93 SER A O 1
ATOM 721 N N . PHE A 1 94 ? 3.237 19.244 -21.009 1.00 61.72 94 PHE A N 1
ATOM 722 C CA . PHE A 1 94 ? 3.619 19.819 -19.721 1.00 61.72 94 PHE A CA 1
ATOM 723 C C . PHE A 1 94 ? 2.857 21.118 -19.408 1.00 61.72 94 PHE A C 1
ATOM 725 O O . PHE A 1 94 ? 2.413 21.325 -18.275 1.00 61.72 94 PHE A O 1
ATOM 732 N N . VAL A 1 95 ? 2.654 21.982 -20.409 1.00 69.75 95 VAL A N 1
ATOM 733 C CA . VAL A 1 95 ? 1.911 23.249 -20.281 1.00 69.75 95 VAL A CA 1
ATOM 734 C C . VAL A 1 95 ? 0.422 23.008 -20.036 1.00 69.75 95 VAL A C 1
ATOM 736 O O . VAL A 1 95 ? -0.121 23.519 -19.058 1.00 69.75 95 VAL A O 1
ATOM 739 N N . THR A 1 96 ? -0.238 22.196 -20.866 1.00 66.38 96 THR A N 1
ATOM 740 C CA . THR A 1 96 ? -1.660 21.834 -20.688 1.00 66.38 96 THR A CA 1
ATOM 741 C C . THR A 1 96 ? -1.915 21.201 -19.325 1.00 66.38 96 THR A C 1
ATOM 743 O O . THR A 1 96 ? -2.890 21.539 -18.651 1.00 66.38 96 THR A O 1
ATOM 746 N N . PHE A 1 97 ? -0.999 20.355 -18.857 1.00 61.47 97 PHE A N 1
ATOM 747 C CA . PHE A 1 97 ? -1.078 19.790 -17.520 1.00 61.47 97 PHE A CA 1
ATOM 748 C C . PHE A 1 97 ? -0.877 20.831 -16.409 1.00 61.47 97 PHE A C 1
ATOM 750 O O . PHE A 1 97 ? -1.610 20.824 -15.419 1.00 61.47 97 PHE A O 1
ATOM 757 N N . SER A 1 98 ? 0.078 21.750 -16.568 1.00 62.06 98 SER A N 1
ATOM 758 C CA . SER A 1 98 ? 0.309 22.837 -15.606 1.00 62.06 98 SER A CA 1
ATOM 759 C C . SER A 1 98 ? -0.926 23.737 -15.477 1.00 62.06 98 SER A C 1
ATOM 761 O O . SER A 1 98 ? -1.309 24.108 -14.367 1.00 62.06 98 SER A O 1
ATOM 763 N N . ILE A 1 99 ? -1.609 24.004 -16.596 1.00 71.56 99 ILE A N 1
ATOM 764 C CA . ILE A 1 99 ? -2.887 24.728 -16.640 1.00 71.56 99 ILE A CA 1
ATOM 765 C C . ILE A 1 99 ? -3.993 23.927 -15.937 1.00 71.56 99 ILE A C 1
ATOM 767 O O . ILE A 1 99 ? -4.719 24.484 -15.114 1.00 71.56 99 ILE A O 1
ATOM 771 N N . TYR A 1 100 ? -4.103 22.619 -16.186 1.00 71.94 100 TYR A N 1
ATOM 772 C CA . TYR A 1 100 ? -5.074 21.756 -15.502 1.00 71.94 100 TYR A CA 1
ATOM 773 C C . TYR A 1 100 ? -4.855 21.715 -13.980 1.00 71.94 100 TYR A C 1
ATOM 775 O O . TYR A 1 100 ? -5.814 21.838 -13.213 1.00 71.94 100 TYR A O 1
ATOM 783 N N . LEU A 1 101 ? -3.604 21.597 -13.519 1.00 59.56 101 LEU A N 1
ATOM 784 C CA . LEU A 1 101 ? -3.277 21.662 -12.093 1.00 59.56 101 LEU A CA 1
ATOM 785 C C . LEU A 1 101 ? -3.633 23.015 -11.487 1.00 59.56 101 LEU A C 1
ATOM 787 O O . LEU A 1 101 ? -4.174 23.063 -10.380 1.00 59.56 101 LEU A O 1
ATOM 791 N N . TRP A 1 102 ? -3.345 24.103 -12.199 1.00 69.69 102 TRP A N 1
ATOM 792 C CA . TRP A 1 102 ? -3.677 25.449 -11.752 1.00 69.69 102 TRP A CA 1
ATOM 793 C C . TRP A 1 102 ? -5.194 25.635 -11.620 1.00 69.69 102 TRP A C 1
ATOM 795 O O . TRP A 1 102 ? -5.663 26.043 -10.557 1.00 69.69 102 TRP A O 1
ATOM 805 N N . LEU A 1 103 ? -5.969 25.213 -12.625 1.00 73.00 103 LEU A N 1
ATOM 806 C CA . LEU A 1 103 ? -7.436 25.238 -12.605 1.00 73.00 103 LEU A CA 1
ATOM 807 C C . LEU A 1 103 ? -8.010 24.394 -11.462 1.00 73.00 103 LEU A C 1
ATOM 809 O O . LEU A 1 103 ? -8.902 24.840 -10.744 1.00 73.00 103 LEU A O 1
ATOM 813 N N . LYS A 1 104 ? -7.471 23.194 -11.231 1.00 64.31 104 LYS A N 1
ATOM 814 C CA . LYS A 1 104 ? -7.946 22.305 -10.163 1.00 64.31 104 LYS A CA 1
ATOM 815 C C . LYS A 1 104 ? -7.566 22.809 -8.769 1.00 64.31 104 LYS A C 1
ATOM 817 O O . LYS A 1 104 ? -8.359 22.690 -7.834 1.00 64.31 104 LYS A O 1
ATOM 822 N N . LYS A 1 105 ? -6.374 23.399 -8.611 1.00 64.38 105 LYS A N 1
ATOM 823 C CA . LYS A 1 105 ? -5.952 24.076 -7.374 1.00 64.38 105 LYS A CA 1
ATOM 824 C C . LYS A 1 105 ? -6.848 25.280 -7.093 1.00 64.38 105 LYS A C 1
ATOM 826 O O . LYS A 1 105 ? -7.280 25.446 -5.958 1.00 64.38 105 LYS A O 1
ATOM 831 N N . TRP A 1 106 ? -7.181 26.061 -8.119 1.00 66.62 106 TRP A N 1
ATOM 832 C CA . TRP A 1 106 ? -8.120 27.176 -8.023 1.00 66.62 106 TRP A CA 1
ATOM 833 C C . TRP A 1 106 ? -9.532 26.714 -7.630 1.00 66.62 106 TRP A C 1
ATOM 835 O O . TRP A 1 106 ? -10.150 27.301 -6.744 1.00 66.62 106 TRP A O 1
ATOM 845 N N . GLN A 1 107 ? -10.007 25.601 -8.192 1.00 66.94 107 GLN A N 1
ATOM 846 C CA . GLN A 1 107 ? -11.311 25.021 -7.862 1.00 66.94 107 GLN A CA 1
ATOM 847 C C . GLN A 1 107 ? -11.367 24.474 -6.425 1.00 66.94 107 GLN A C 1
ATOM 849 O O . GLN A 1 107 ? -12.363 24.655 -5.727 1.00 66.94 107 GLN A O 1
ATOM 854 N N . ASN A 1 108 ? -10.279 23.856 -5.954 1.00 59.38 108 ASN A N 1
ATOM 855 C CA . ASN A 1 108 ? -10.160 23.375 -4.577 1.00 59.38 108 ASN A CA 1
ATOM 856 C C . ASN A 1 108 ? -9.935 24.513 -3.570 1.00 59.38 108 ASN A C 1
ATOM 858 O O . ASN A 1 108 ? -10.372 24.392 -2.434 1.00 59.38 108 ASN A O 1
ATOM 862 N N . SER A 1 109 ? -9.325 25.630 -3.981 1.00 57.47 109 SER A N 1
ATOM 863 C CA . SER A 1 109 ? -9.158 26.829 -3.144 1.00 57.47 109 SER A CA 1
ATOM 864 C C . SER A 1 109 ? -10.487 27.473 -2.742 1.00 57.47 109 SER A C 1
ATOM 866 O O . SER A 1 109 ? -10.511 28.236 -1.783 1.00 57.47 109 SER A O 1
ATOM 868 N N . LYS A 1 110 ? -11.578 27.188 -3.464 1.00 58.47 110 LYS A N 1
ATOM 869 C CA . LYS A 1 110 ? -12.926 27.667 -3.128 1.00 58.47 110 LYS A CA 1
ATOM 870 C C . LYS A 1 110 ? -13.688 26.743 -2.168 1.00 58.47 110 LYS A C 1
ATOM 872 O O . LYS A 1 110 ? -14.779 27.104 -1.742 1.00 58.47 110 LYS A O 1
ATOM 877 N N . LYS A 1 111 ? -13.156 25.560 -1.834 1.00 51.78 111 LYS A N 1
ATOM 878 C CA . LYS A 1 111 ? -13.744 24.653 -0.836 1.00 51.78 111 LYS A CA 1
ATOM 879 C C . LYS A 1 111 ? -12.940 24.753 0.456 1.00 51.78 111 LYS A C 1
ATOM 881 O O . LYS A 1 111 ? -11.847 24.201 0.553 1.00 51.78 111 LYS A O 1
ATOM 886 N N . GLU A 1 112 ? -13.465 25.497 1.421 1.00 48.00 112 GLU A N 1
ATOM 887 C CA . GLU A 1 112 ? -12.814 25.711 2.710 1.00 48.00 112 GLU A CA 1
ATOM 888 C C . GLU A 1 112 ? -12.756 24.441 3.581 1.00 48.00 112 GLU A C 1
ATOM 890 O O . GLU A 1 112 ? -13.652 23.600 3.564 1.00 48.00 112 GLU A O 1
ATOM 895 N N . GLN A 1 113 ? -11.628 24.350 4.295 1.00 46.75 113 GLN A N 1
ATOM 896 C CA . GLN A 1 113 ? -11.273 23.581 5.494 1.00 46.75 113 GLN A CA 1
ATOM 897 C C . GLN A 1 113 ? -12.049 22.303 5.854 1.00 46.75 113 GLN A C 1
ATOM 899 O O . GLN A 1 113 ? -13.143 22.329 6.405 1.00 46.75 113 GLN A O 1
ATOM 904 N N . GLY A 1 114 ? -11.341 21.171 5.740 1.00 42.56 114 GLY A N 1
ATOM 905 C CA . GLY A 1 114 ? -11.627 19.995 6.563 1.00 42.56 114 GLY A CA 1
ATOM 906 C C . GLY A 1 114 ? -11.378 18.649 5.897 1.00 42.56 114 GLY A C 1
ATOM 907 O O . GLY A 1 114 ? -12.308 17.863 5.795 1.00 42.56 114 GLY A O 1
ATOM 908 N N . SER A 1 115 ? -10.160 18.361 5.420 1.00 43.59 115 SER A N 1
ATOM 909 C CA . SER A 1 115 ? -9.559 17.006 5.384 1.00 43.59 115 SER A CA 1
ATOM 910 C C . SER A 1 115 ? -8.375 16.924 4.413 1.00 43.59 115 SER A C 1
ATOM 912 O O . SER A 1 115 ? -8.443 17.354 3.268 1.00 43.59 115 SER A O 1
ATOM 914 N N . THR A 1 116 ? -7.267 16.368 4.918 1.00 46.22 116 THR A N 1
ATOM 915 C CA . THR A 1 116 ? -6.218 15.635 4.179 1.00 46.22 116 THR A CA 1
ATOM 916 C C . THR A 1 116 ? -5.936 16.079 2.731 1.00 46.22 116 THR A C 1
ATOM 918 O O . THR A 1 116 ? -6.067 15.315 1.776 1.00 46.22 116 THR A O 1
ATOM 921 N N . THR A 1 117 ? -5.429 17.301 2.563 1.00 47.66 117 THR A N 1
ATOM 922 C CA . THR A 1 117 ? -5.030 17.867 1.258 1.00 47.66 117 THR A CA 1
ATOM 923 C C . THR A 1 117 ? -3.794 17.186 0.645 1.00 47.66 117 THR A C 1
ATOM 925 O O . THR A 1 117 ? -3.639 17.133 -0.575 1.00 47.66 117 THR A O 1
ATOM 928 N N . TYR A 1 118 ? -2.922 16.611 1.475 1.00 48.19 118 TYR A N 1
ATOM 929 C CA . TYR A 1 118 ? -1.656 16.005 1.048 1.00 48.19 118 TYR A CA 1
ATOM 930 C C . TYR A 1 118 ? -1.799 14.770 0.131 1.00 48.19 118 TYR A C 1
ATOM 932 O O . TYR A 1 118 ? -1.186 14.763 -0.936 1.00 48.19 118 TYR A O 1
ATOM 940 N N . PRO A 1 119 ? -2.615 13.738 0.430 1.00 52.66 119 PRO A N 1
ATOM 941 C CA . PRO A 1 119 ? -2.694 12.549 -0.424 1.00 52.66 119 PRO A CA 1
ATOM 942 C C . PRO A 1 119 ? -3.229 12.818 -1.838 1.00 52.66 119 PRO A C 1
ATOM 944 O O . PRO A 1 119 ? -2.833 12.132 -2.778 1.00 52.66 119 PRO A O 1
ATOM 947 N N . ILE A 1 120 ? -4.093 13.822 -2.015 1.00 54.75 120 ILE A N 1
ATOM 948 C CA . ILE A 1 120 ? -4.696 14.152 -3.316 1.00 54.75 120 ILE A CA 1
ATOM 949 C C . ILE A 1 120 ? -3.671 14.774 -4.273 1.00 54.75 120 ILE A C 1
ATOM 951 O O . ILE A 1 120 ? -3.701 14.474 -5.467 1.00 54.75 120 ILE A O 1
ATOM 955 N N . GLN A 1 121 ? -2.753 15.602 -3.768 1.00 58.06 121 GLN A N 1
ATOM 956 C CA . GLN A 1 121 ? -1.702 16.227 -4.580 1.00 58.06 121 GLN A CA 1
ATOM 957 C C . GLN A 1 121 ? -0.659 15.195 -5.032 1.00 58.06 121 GLN A C 1
ATOM 959 O O . GLN A 1 121 ? -0.298 15.154 -6.204 1.00 58.06 121 GLN A O 1
ATOM 964 N N . PHE A 1 122 ? -0.268 14.273 -4.147 1.00 60.12 122 PHE A N 1
ATOM 965 C CA . PHE A 1 122 ? 0.660 13.190 -4.492 1.00 60.12 122 PHE A CA 1
ATOM 966 C C . PHE A 1 122 ? 0.094 12.218 -5.537 1.00 60.12 122 PHE A C 1
ATOM 968 O O . PHE A 1 122 ? 0.823 11.773 -6.422 1.00 60.12 122 PHE A O 1
ATOM 975 N N . TYR A 1 123 ? -1.209 11.920 -5.488 1.00 61.00 123 TYR A N 1
ATOM 976 C CA . TYR A 1 123 ? -1.863 11.085 -6.500 1.00 61.00 123 TYR A CA 1
ATOM 977 C C . TYR A 1 123 ? -1.870 11.714 -7.894 1.00 61.00 123 TYR A C 1
ATOM 979 O O . TYR A 1 123 ? -1.762 10.999 -8.888 1.00 61.00 123 TYR A O 1
ATOM 987 N N . GLN A 1 124 ? -1.998 13.038 -7.964 1.00 60.50 124 GLN A N 1
ATOM 988 C CA . GLN A 1 124 ? -1.982 13.781 -9.223 1.00 60.50 124 GLN A CA 1
ATOM 989 C C . GLN A 1 124 ? -0.581 13.797 -9.832 1.00 60.50 124 GLN A C 1
ATOM 991 O O . GLN A 1 124 ? -0.442 13.541 -11.025 1.00 60.50 124 GLN A O 1
ATOM 996 N N . SER A 1 125 ? 0.450 13.999 -9.008 1.00 63.53 125 SER A N 1
ATOM 997 C CA . SER A 1 125 ? 1.845 13.903 -9.444 1.00 63.53 125 SER A CA 1
ATOM 998 C C . SER A 1 125 ? 2.200 12.492 -9.916 1.00 63.53 125 SER A C 1
ATOM 1000 O O . SER A 1 125 ? 2.831 12.332 -10.954 1.00 63.53 125 SER A O 1
ATOM 1002 N N . TYR A 1 126 ? 1.749 11.457 -9.199 1.00 65.94 126 TYR A N 1
ATOM 1003 C CA . TYR A 1 126 ? 1.942 10.068 -9.618 1.00 65.94 126 TYR A CA 1
ATOM 1004 C C . TYR A 1 126 ? 1.256 9.780 -10.959 1.00 65.94 126 TYR A C 1
ATOM 1006 O O . TYR A 1 126 ? 1.896 9.254 -11.864 1.00 65.94 126 TYR A O 1
ATOM 1014 N N . PHE A 1 127 ? -0.014 10.170 -11.116 1.00 68.81 127 PHE A N 1
ATOM 1015 C CA . PHE A 1 127 ? -0.735 9.992 -12.376 1.00 68.81 127 PHE A CA 1
ATOM 1016 C C . PHE A 1 127 ? -0.026 10.687 -13.544 1.00 68.81 127 PHE A C 1
ATOM 1018 O O . PHE A 1 127 ? 0.100 10.069 -14.595 1.00 68.81 127 PHE A O 1
ATOM 1025 N N . LEU A 1 128 ? 0.511 11.900 -13.342 1.00 65.06 128 LEU A N 1
ATOM 1026 C CA . LEU A 1 128 ? 1.325 12.583 -14.352 1.00 65.06 128 LEU A CA 1
ATOM 1027 C C . LEU A 1 128 ? 2.567 11.780 -14.729 1.00 65.06 128 LEU A C 1
ATOM 1029 O O . LEU A 1 128 ? 2.819 11.577 -15.910 1.00 65.06 128 LEU A O 1
ATOM 1033 N N . ILE A 1 129 ? 3.361 11.342 -13.752 1.00 67.62 129 ILE A N 1
ATOM 1034 C CA . ILE A 1 129 ? 4.607 10.622 -14.046 1.00 67.62 129 ILE A CA 1
ATOM 1035 C C . ILE A 1 129 ? 4.297 9.376 -14.882 1.00 67.62 129 ILE A C 1
ATOM 1037 O O . ILE A 1 129 ? 4.988 9.104 -15.861 1.00 67.62 129 ILE A O 1
ATOM 1041 N N . ILE A 1 130 ? 3.217 8.666 -14.545 1.00 68.31 130 ILE A N 1
ATOM 1042 C CA . ILE A 1 130 ? 2.787 7.485 -15.292 1.00 68.31 130 ILE A CA 1
ATOM 1043 C C . ILE A 1 130 ? 2.264 7.851 -16.686 1.00 68.31 130 ILE A C 1
ATOM 1045 O O . ILE A 1 130 ? 2.676 7.221 -17.655 1.00 68.31 130 ILE A O 1
ATOM 1049 N N . SER A 1 131 ? 1.400 8.862 -16.822 1.00 66.56 131 SER A N 1
ATOM 1050 C CA . SER A 1 131 ? 0.853 9.254 -18.127 1.00 66.56 131 SER A CA 1
ATOM 1051 C C . SER A 1 131 ? 1.932 9.790 -19.062 1.00 66.56 131 SER A C 1
ATOM 1053 O O . SER A 1 131 ? 1.958 9.422 -20.226 1.00 66.56 131 SER A O 1
ATOM 1055 N N . THR A 1 132 ? 2.864 10.597 -18.554 1.00 66.19 132 THR A N 1
ATOM 1056 C CA . THR A 1 132 ? 4.008 11.105 -19.323 1.00 66.19 132 THR A CA 1
ATOM 1057 C C . THR A 1 132 ? 4.973 9.976 -19.679 1.00 66.19 132 THR A C 1
ATOM 1059 O O . THR A 1 132 ? 5.495 9.946 -20.793 1.00 66.19 132 THR A O 1
ATOM 1062 N N . GLY A 1 133 ? 5.170 9.010 -18.774 1.00 67.31 133 GLY A N 1
ATOM 1063 C CA . GLY A 1 133 ? 5.924 7.787 -19.047 1.00 67.31 133 GLY A CA 1
ATOM 1064 C C . GLY A 1 133 ? 5.301 6.954 -20.170 1.00 67.31 133 GLY A C 1
ATOM 1065 O O . GLY A 1 133 ? 6.003 6.514 -21.068 1.00 67.31 133 GLY A O 1
ATOM 1066 N N . ILE A 1 134 ? 3.974 6.797 -20.181 1.00 69.19 134 ILE A N 1
ATOM 1067 C CA . ILE A 1 134 ? 3.266 6.096 -21.263 1.00 69.19 134 ILE A CA 1
ATOM 1068 C C . ILE A 1 134 ? 3.317 6.896 -22.567 1.00 69.19 134 ILE A C 1
ATOM 1070 O O . ILE A 1 134 ? 3.613 6.324 -23.609 1.00 69.19 134 ILE A O 1
ATOM 1074 N N . SER A 1 135 ? 3.087 8.210 -22.532 1.00 66.00 135 SER A N 1
ATOM 1075 C CA . SER A 1 135 ? 3.170 9.047 -23.734 1.00 66.00 135 SER A CA 1
ATOM 1076 C C . SER A 1 135 ? 4.566 9.013 -24.348 1.00 66.00 135 SER A C 1
ATOM 1078 O O . SER A 1 135 ? 4.696 8.946 -25.562 1.00 66.00 135 SER A O 1
ATOM 1080 N N . SER A 1 136 ? 5.626 8.993 -23.538 1.00 64.62 136 SER A N 1
ATOM 1081 C CA . SER A 1 136 ? 6.989 8.889 -24.073 1.00 64.62 136 SER A CA 1
ATOM 1082 C C . SER A 1 136 ? 7.282 7.538 -24.736 1.00 64.62 136 SER A C 1
ATOM 1084 O O . SER A 1 136 ? 8.058 7.518 -25.685 1.00 64.62 136 SER A O 1
ATOM 1086 N N . LEU A 1 137 ? 6.598 6.446 -24.370 1.00 65.44 137 LEU A N 1
ATOM 1087 C CA . LEU A 1 137 ? 6.667 5.186 -25.135 1.00 65.44 137 LEU A CA 1
ATOM 1088 C C . LEU A 1 137 ? 6.135 5.321 -26.570 1.00 65.44 137 LEU A C 1
ATOM 1090 O O . LEU A 1 137 ? 6.502 4.523 -27.425 1.00 65.44 137 LEU A O 1
ATOM 1094 N N . LEU A 1 138 ? 5.252 6.288 -26.833 1.00 64.12 138 LEU A N 1
ATOM 1095 C CA . LEU A 1 138 ? 4.648 6.487 -28.153 1.00 64.12 138 LEU A CA 1
ATOM 1096 C C . LEU A 1 138 ? 5.469 7.414 -29.056 1.00 64.12 138 LEU A C 1
ATOM 1098 O O . LEU A 1 138 ? 5.294 7.378 -30.268 1.00 64.12 138 LEU A O 1
ATOM 1102 N N . PHE A 1 139 ? 6.327 8.260 -28.478 1.00 60.69 139 PHE A N 1
ATOM 1103 C CA . PHE A 1 139 ? 7.010 9.329 -29.218 1.00 60.69 139 PHE A CA 1
ATOM 1104 C C . PHE A 1 139 ? 8.534 9.211 -29.242 1.00 60.69 139 PHE A C 1
ATOM 1106 O O . PHE A 1 139 ? 9.160 9.908 -30.031 1.00 60.69 139 PHE A O 1
ATOM 1113 N N . PHE A 1 140 ? 9.145 8.380 -28.394 1.00 64.88 140 PHE A N 1
ATOM 1114 C CA . PHE A 1 140 ? 10.601 8.232 -28.342 1.00 64.88 140 PHE A CA 1
ATOM 1115 C C . PHE A 1 140 ? 11.073 6.895 -28.895 1.00 64.88 140 PHE A C 1
ATOM 1117 O O . PHE A 1 140 ? 10.410 5.872 -28.737 1.00 64.88 140 PHE A O 1
ATOM 1124 N N . GLU A 1 141 ? 12.289 6.895 -29.442 1.00 70.56 141 GLU A N 1
ATOM 1125 C CA . GLU A 1 141 ? 13.005 5.671 -29.787 1.00 70.56 141 GLU A CA 1
ATOM 1126 C C . GLU A 1 141 ? 13.180 4.790 -28.546 1.00 70.56 141 GLU A C 1
ATOM 1128 O O . GLU A 1 141 ? 13.855 5.149 -27.570 1.00 70.56 141 GLU A O 1
ATOM 1133 N N . TRP A 1 142 ? 12.605 3.590 -28.602 1.00 76.00 142 TRP A N 1
ATOM 1134 C CA . TRP A 1 142 ? 12.646 2.640 -27.495 1.00 76.00 142 TRP A CA 1
ATOM 1135 C C . TRP A 1 142 ? 14.086 2.272 -27.122 1.00 76.00 142 TRP A C 1
ATOM 1137 O O . TRP A 1 142 ? 14.388 2.062 -25.949 1.00 76.00 142 TRP A O 1
ATOM 1147 N N . GLN A 1 143 ? 15.013 2.279 -28.083 1.00 74.94 143 GLN A N 1
ATOM 1148 C CA . GLN A 1 143 ? 16.423 1.985 -27.833 1.00 74.94 143 GLN A CA 1
ATOM 1149 C C . GLN A 1 143 ? 17.081 2.946 -26.829 1.00 74.94 143 GLN A C 1
ATOM 1151 O O . GLN A 1 143 ? 17.905 2.507 -26.027 1.00 74.94 143 GLN A O 1
ATOM 1156 N N . GLN A 1 144 ? 16.695 4.224 -26.831 1.00 73.62 144 GLN A N 1
ATOM 1157 C CA . GLN A 1 144 ? 17.230 5.227 -25.907 1.00 73.62 144 GLN A CA 1
ATOM 1158 C C . GLN A 1 144 ? 16.416 5.289 -24.605 1.00 73.62 144 GLN A C 1
ATOM 1160 O O . GLN A 1 144 ? 16.970 5.493 -23.525 1.00 73.62 144 GLN A O 1
ATOM 1165 N N . LEU A 1 145 ? 15.100 5.071 -24.695 1.00 75.06 145 LEU A N 1
ATOM 1166 C CA . LEU A 1 145 ? 14.172 5.225 -23.574 1.00 75.06 145 LEU A CA 1
ATOM 1167 C C . LEU A 1 145 ? 14.151 4.009 -22.628 1.00 75.06 145 LEU A C 1
ATOM 1169 O O . LEU A 1 145 ? 14.087 4.174 -21.409 1.00 75.06 145 LEU A O 1
ATOM 1173 N N . MET A 1 146 ? 14.227 2.783 -23.164 1.00 81.19 146 MET A N 1
ATOM 1174 C CA . MET A 1 146 ? 14.089 1.547 -22.379 1.00 81.19 146 MET A CA 1
ATOM 1175 C C . MET A 1 146 ? 15.161 1.383 -21.286 1.00 81.19 146 MET A C 1
ATOM 1177 O O . MET A 1 146 ? 14.790 1.025 -20.167 1.00 81.19 146 MET A O 1
ATOM 1181 N N . PRO A 1 147 ? 16.459 1.687 -21.505 1.00 82.31 147 PRO A N 1
ATOM 1182 C CA . PRO A 1 147 ? 17.450 1.666 -20.425 1.00 82.31 147 PRO A CA 1
ATOM 1183 C C . PRO A 1 147 ? 17.117 2.635 -19.280 1.00 82.31 147 PRO A C 1
ATOM 1185 O O . PRO A 1 147 ? 17.255 2.286 -18.106 1.00 82.31 147 PRO A O 1
ATOM 1188 N N . VAL A 1 148 ? 16.637 3.839 -19.612 1.00 78.12 148 VAL A N 1
ATOM 1189 C CA . VAL A 1 148 ? 16.269 4.868 -18.626 1.00 78.12 148 VAL A CA 1
ATOM 1190 C C . VAL A 1 148 ? 15.048 4.426 -17.824 1.00 78.12 148 VAL A C 1
ATOM 1192 O O . VAL A 1 148 ? 15.045 4.525 -16.597 1.00 78.12 148 VAL A O 1
ATOM 1195 N N . PHE A 1 149 ? 14.029 3.884 -18.492 1.00 80.94 149 PHE A N 1
ATOM 1196 C CA . PHE A 1 149 ? 12.823 3.360 -17.846 1.00 80.94 149 PHE A CA 1
ATOM 1197 C C . PHE A 1 149 ? 13.096 2.140 -16.983 1.00 80.94 149 PHE A C 1
ATOM 1199 O O . PHE A 1 149 ? 12.529 2.026 -15.896 1.00 80.94 149 PHE A O 1
ATOM 1206 N N . PHE A 1 150 ? 14.005 1.272 -17.419 1.00 84.25 150 PHE A N 1
ATOM 1207 C CA . PHE A 1 150 ? 14.471 0.160 -16.612 1.00 84.25 150 PHE A CA 1
ATOM 1208 C C . PHE A 1 150 ? 15.131 0.659 -15.321 1.00 84.25 150 PHE A C 1
ATOM 1210 O O . PHE A 1 150 ? 14.706 0.273 -14.234 1.00 84.25 150 PHE A O 1
ATOM 1217 N N . ALA A 1 151 ? 16.110 1.567 -15.414 1.00 79.81 151 ALA A N 1
ATOM 1218 C CA . ALA A 1 151 ? 16.824 2.091 -14.248 1.00 79.81 151 ALA A CA 1
ATOM 1219 C C . ALA A 1 151 ? 15.902 2.872 -13.294 1.00 79.81 151 ALA A C 1
ATOM 1221 O O . ALA A 1 151 ? 15.868 2.600 -12.092 1.00 79.81 151 ALA A O 1
ATOM 1222 N N . ALA A 1 152 ? 15.108 3.806 -13.824 1.00 78.12 152 ALA A N 1
ATOM 1223 C CA . ALA A 1 152 ? 14.171 4.601 -13.035 1.00 78.12 152 ALA A CA 1
ATOM 1224 C C . ALA A 1 152 ? 13.074 3.729 -12.408 1.00 78.12 152 ALA A C 1
ATOM 1226 O O . ALA A 1 152 ? 12.772 3.871 -11.222 1.00 78.12 152 ALA A O 1
ATOM 1227 N N . GLY A 1 153 ? 12.515 2.787 -13.172 1.00 82.06 153 GLY A N 1
ATOM 1228 C CA . GLY A 1 153 ? 11.540 1.820 -12.681 1.00 82.06 153 GLY A CA 1
ATOM 1229 C C . GLY A 1 153 ? 12.110 0.970 -11.548 1.00 82.06 153 GLY A C 1
ATOM 1230 O O . GLY A 1 153 ? 11.462 0.801 -10.520 1.00 82.06 153 GLY A O 1
ATOM 1231 N N . LEU A 1 154 ? 13.354 0.511 -11.664 1.00 85.81 154 LEU A N 1
ATOM 1232 C CA . LEU A 1 154 ? 14.001 -0.301 -10.636 1.00 85.81 154 LEU A CA 1
ATOM 1233 C C . LEU A 1 154 ? 14.239 0.504 -9.346 1.00 85.81 154 LEU A C 1
ATOM 1235 O O . LEU A 1 154 ? 13.921 0.020 -8.259 1.00 85.81 154 LEU A O 1
ATOM 1239 N N . ILE A 1 155 ? 14.678 1.763 -9.453 1.00 81.00 155 ILE A N 1
ATOM 1240 C CA . ILE A 1 155 ? 14.807 2.678 -8.305 1.00 81.00 155 ILE A CA 1
ATOM 1241 C C . ILE A 1 155 ? 13.446 2.909 -7.635 1.00 81.00 155 ILE A C 1
ATOM 1243 O O . ILE A 1 155 ? 13.321 2.749 -6.419 1.00 81.00 155 ILE A O 1
ATOM 1247 N N . ILE A 1 156 ? 12.409 3.248 -8.408 1.00 81.62 156 ILE A N 1
ATOM 1248 C CA . ILE A 1 156 ? 11.059 3.495 -7.878 1.00 81.62 156 ILE A CA 1
ATOM 1249 C C . ILE A 1 156 ? 10.504 2.235 -7.217 1.00 81.62 156 ILE A C 1
ATOM 1251 O O . ILE A 1 156 ? 9.906 2.328 -6.142 1.00 81.62 156 ILE A O 1
ATOM 1255 N N . PHE A 1 157 ? 10.708 1.064 -7.821 1.00 85.31 157 PHE A N 1
ATOM 1256 C CA . PHE A 1 157 ? 10.285 -0.216 -7.268 1.00 85.31 157 PHE A CA 1
ATOM 1257 C C . PHE A 1 157 ? 10.966 -0.486 -5.924 1.00 85.31 157 PHE A C 1
ATOM 1259 O O . PHE A 1 157 ? 10.272 -0.713 -4.931 1.00 85.31 157 PHE A O 1
ATOM 1266 N N . ILE A 1 158 ? 12.300 -0.383 -5.861 1.00 84.00 158 ILE A N 1
ATOM 1267 C CA . ILE A 1 158 ? 13.071 -0.595 -4.629 1.00 84.00 158 ILE A CA 1
ATOM 1268 C C . ILE A 1 158 ? 12.638 0.387 -3.543 1.00 84.00 158 ILE A C 1
ATOM 1270 O O . ILE A 1 158 ? 12.383 -0.037 -2.415 1.00 84.00 158 ILE A O 1
ATOM 1274 N N . LEU A 1 159 ? 12.521 1.679 -3.858 1.00 81.81 159 LEU A N 1
ATOM 1275 C CA . LEU A 1 159 ? 12.113 2.695 -2.888 1.00 81.81 159 LEU A CA 1
ATOM 1276 C C . LEU A 1 159 ? 10.682 2.461 -2.404 1.00 81.81 159 LEU A C 1
ATOM 1278 O O . LEU A 1 159 ? 10.441 2.460 -1.201 1.00 81.81 159 LEU A O 1
ATOM 1282 N N . SER A 1 160 ? 9.739 2.202 -3.310 1.00 80.19 160 SER A N 1
ATOM 1283 C CA . SER A 1 160 ? 8.332 1.963 -2.959 1.00 80.19 160 SER A CA 1
ATOM 1284 C C . SER A 1 160 ? 8.175 0.720 -2.088 1.00 80.19 160 SER A C 1
ATOM 1286 O O . SER A 1 160 ? 7.470 0.752 -1.076 1.00 80.19 160 SER A O 1
ATOM 1288 N N . TYR A 1 161 ? 8.875 -0.360 -2.445 1.00 82.12 161 TYR A N 1
ATOM 1289 C CA . TYR A 1 161 ? 8.911 -1.592 -1.668 1.00 82.12 161 TYR A CA 1
ATOM 1290 C C . TYR A 1 161 ? 9.537 -1.364 -0.288 1.00 82.12 161 TYR A C 1
ATOM 1292 O O . TYR A 1 161 ? 8.943 -1.721 0.731 1.00 82.12 161 TYR A O 1
ATOM 1300 N N . SER A 1 162 ? 10.696 -0.704 -0.242 1.00 80.00 162 SER A N 1
ATOM 1301 C CA . SER A 1 162 ? 11.435 -0.431 0.995 1.00 80.00 162 SER A CA 1
ATOM 1302 C C . SER A 1 162 ? 10.666 0.496 1.929 1.00 80.00 162 SER A C 1
ATOM 1304 O O . SER A 1 162 ? 10.614 0.241 3.123 1.00 80.00 162 SER A O 1
ATOM 1306 N N . ILE A 1 163 ? 10.020 1.541 1.413 1.00 80.56 163 ILE A N 1
ATOM 1307 C CA . ILE A 1 163 ? 9.177 2.448 2.201 1.00 80.56 163 ILE A CA 1
ATOM 1308 C C . ILE A 1 163 ? 7.970 1.687 2.759 1.00 80.56 163 ILE A C 1
ATOM 1310 O O . ILE A 1 163 ? 7.676 1.787 3.950 1.00 80.56 163 ILE A O 1
ATOM 1314 N N . ASN A 1 164 ? 7.287 0.889 1.931 1.00 80.81 164 ASN A N 1
ATOM 1315 C CA . ASN A 1 164 ? 6.131 0.119 2.386 1.00 80.81 164 ASN A CA 1
ATOM 1316 C C . ASN A 1 164 ? 6.507 -0.918 3.455 1.00 80.81 164 ASN A C 1
ATOM 1318 O O . ASN A 1 164 ? 5.717 -1.154 4.366 1.00 80.81 164 ASN A O 1
ATOM 1322 N N . ARG A 1 165 ? 7.700 -1.515 3.349 1.00 76.88 165 ARG A N 1
ATOM 1323 C CA . ARG A 1 165 ? 8.222 -2.488 4.314 1.00 76.88 165 ARG A CA 1
ATOM 1324 C C . ARG A 1 165 ? 8.754 -1.829 5.590 1.00 76.88 165 ARG A C 1
ATOM 1326 O O . ARG A 1 165 ? 8.481 -2.347 6.661 1.00 76.88 165 ARG A O 1
ATOM 1333 N N . LYS A 1 166 ? 9.422 -0.673 5.501 1.00 76.25 166 LYS A N 1
ATOM 1334 C CA . LYS A 1 166 ? 9.978 0.064 6.653 1.00 76.25 166 LYS A CA 1
ATOM 1335 C C . LYS A 1 166 ? 8.901 0.666 7.532 1.00 76.25 166 LYS A C 1
ATOM 1337 O O . LYS A 1 166 ? 8.979 0.582 8.749 1.00 76.25 166 LYS A O 1
ATOM 1342 N N . PHE A 1 167 ? 7.923 1.311 6.911 1.00 78.44 167 PHE A N 1
ATOM 1343 C CA . PHE A 1 167 ? 6.855 1.989 7.639 1.00 78.44 167 PHE A CA 1
ATOM 1344 C C . PHE A 1 167 ? 5.605 1.120 7.802 1.00 78.44 167 PHE A C 1
ATOM 1346 O O . PHE A 1 167 ? 4.618 1.561 8.390 1.00 78.44 167 PHE A O 1
ATOM 1353 N N . GLY A 1 168 ? 5.614 -0.094 7.244 1.00 80.31 168 GLY A N 1
ATOM 1354 C CA . GLY A 1 168 ? 4.537 -1.062 7.393 1.00 80.31 168 GLY A CA 1
ATOM 1355 C C . GLY A 1 168 ? 3.172 -0.562 6.916 1.00 80.31 168 GLY A C 1
ATOM 1356 O O . GLY A 1 168 ? 2.163 -1.048 7.415 1.00 80.31 168 GLY A O 1
ATOM 1357 N N . TYR A 1 169 ? 3.089 0.395 5.977 1.00 83.25 169 TYR A N 1
ATOM 1358 C CA . TYR A 1 169 ? 1.830 1.086 5.641 1.00 83.25 169 TYR A CA 1
ATOM 1359 C C . TYR A 1 169 ? 0.690 0.132 5.285 1.00 83.25 169 TYR A C 1
ATOM 1361 O O . TYR A 1 169 ? -0.438 0.322 5.735 1.00 83.25 169 TYR A O 1
ATOM 1369 N N . THR A 1 170 ? 0.978 -0.917 4.510 1.00 83.69 170 THR A N 1
ATOM 1370 C CA . THR A 1 170 ? -0.023 -1.934 4.151 1.00 83.69 170 THR A CA 1
ATOM 1371 C C . THR A 1 170 ? -0.483 -2.733 5.375 1.00 83.69 170 THR A C 1
ATOM 1373 O O . THR A 1 170 ? -1.684 -2.941 5.554 1.00 83.69 170 THR A O 1
ATOM 1376 N N . ARG A 1 171 ? 0.453 -3.146 6.240 1.00 86.12 171 ARG A N 1
ATOM 1377 C CA . ARG A 1 171 ? 0.164 -3.924 7.454 1.00 86.12 171 ARG A CA 1
ATOM 1378 C C . ARG A 1 171 ? -0.612 -3.080 8.466 1.00 86.12 171 ARG 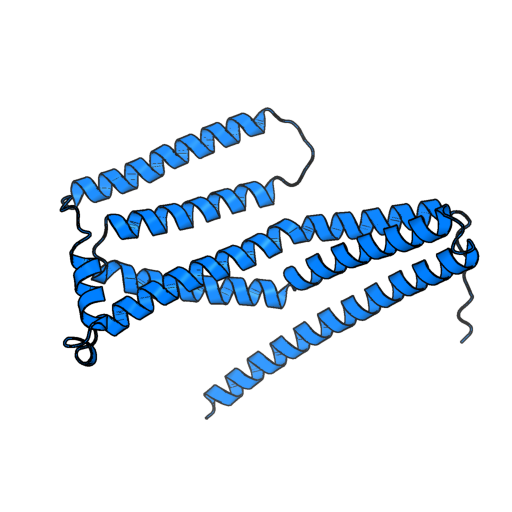A C 1
ATOM 1380 O O . ARG A 1 171 ? -1.674 -3.492 8.918 1.00 86.12 171 ARG A O 1
ATOM 1387 N N . ALA A 1 172 ? -0.142 -1.863 8.734 1.00 86.31 172 ALA A N 1
ATOM 1388 C CA . ALA A 1 172 ? -0.783 -0.898 9.619 1.00 86.31 172 ALA A CA 1
ATOM 1389 C C . ALA A 1 172 ? -2.186 -0.514 9.129 1.00 86.31 172 ALA A C 1
ATOM 1391 O O . ALA A 1 172 ? -3.121 -0.477 9.927 1.00 86.31 172 ALA A O 1
ATOM 1392 N N . TRP A 1 173 ? -2.369 -0.276 7.826 1.00 90.75 173 TRP A N 1
ATOM 1393 C CA . TRP A 1 173 ? -3.692 -0.032 7.248 1.00 90.75 173 TRP A CA 1
ATOM 1394 C C . TRP A 1 173 ? -4.633 -1.223 7.457 1.00 90.75 173 TRP A C 1
ATOM 1396 O O . TRP A 1 173 ? -5.726 -1.051 7.997 1.00 90.75 173 TRP A O 1
ATOM 1406 N N . SER A 1 174 ? -4.193 -2.424 7.065 1.00 91.44 174 SER A N 1
ATOM 1407 C CA . SER A 1 174 ? -4.994 -3.649 7.162 1.00 91.44 174 SER A CA 1
ATOM 1408 C C . SER A 1 174 ? -5.383 -3.956 8.607 1.00 91.44 174 SER A C 1
ATOM 1410 O O . SER A 1 174 ? -6.540 -4.267 8.878 1.00 91.44 174 SER A O 1
ATOM 1412 N N . ARG A 1 175 ? -4.436 -3.816 9.544 1.00 92.44 175 ARG A N 1
ATOM 1413 C CA . ARG A 1 175 ? -4.654 -4.034 10.976 1.00 92.44 175 ARG A CA 1
ATOM 1414 C C . ARG A 1 175 ? -5.683 -3.054 11.523 1.00 92.44 175 ARG A C 1
ATOM 1416 O O . ARG A 1 175 ? -6.708 -3.480 12.032 1.00 92.44 175 ARG A O 1
ATOM 1423 N N . ASN A 1 176 ? -5.467 -1.749 11.363 1.00 92.50 176 ASN A N 1
ATOM 1424 C CA . ASN A 1 176 ? -6.398 -0.750 11.895 1.00 92.50 176 ASN A CA 1
ATOM 1425 C C . ASN A 1 176 ? -7.816 -0.911 11.321 1.00 92.50 176 ASN A C 1
ATOM 1427 O O . ASN A 1 176 ? -8.785 -0.782 12.063 1.00 92.50 176 ASN A O 1
ATOM 1431 N N . ARG A 1 177 ? -7.952 -1.257 10.032 1.00 94.00 177 ARG A N 1
ATOM 1432 C CA . ARG A 1 177 ? -9.264 -1.554 9.436 1.00 94.00 177 ARG A CA 1
ATOM 1433 C C . ARG A 1 177 ? -9.926 -2.768 10.095 1.00 94.00 177 ARG A C 1
ATOM 1435 O O . ARG A 1 177 ? -11.076 -2.678 10.508 1.00 94.00 177 ARG A O 1
ATOM 1442 N N . LEU A 1 178 ? -9.189 -3.871 10.235 1.00 95.00 178 LEU A N 1
ATOM 1443 C CA . LEU A 1 178 ? -9.688 -5.101 10.851 1.00 95.00 178 LEU A CA 1
ATOM 1444 C C . LEU A 1 178 ? -10.095 -4.886 12.315 1.00 95.00 178 LEU A C 1
ATOM 1446 O O . LEU A 1 178 ? -11.121 -5.390 12.754 1.00 95.00 178 LEU A O 1
ATOM 1450 N N . TYR A 1 179 ? -9.310 -4.128 13.080 1.00 95.00 179 TYR A N 1
ATOM 1451 C CA . TYR A 1 179 ? -9.624 -3.835 14.477 1.00 95.00 179 TYR A CA 1
ATOM 1452 C C . TYR A 1 179 ? -10.847 -2.918 14.616 1.00 95.00 179 TYR A C 1
ATOM 1454 O O . TYR A 1 179 ? -11.672 -3.159 15.492 1.00 95.00 179 TYR A O 1
ATOM 1462 N N . ALA A 1 180 ? -11.044 -1.949 13.714 1.00 94.62 180 ALA A N 1
ATOM 1463 C CA . ALA A 1 180 ? -12.287 -1.172 13.661 1.00 94.62 180 ALA A CA 1
ATOM 1464 C C . ALA A 1 180 ? -13.518 -2.061 13.381 1.00 94.62 180 ALA A C 1
ATOM 1466 O O . ALA A 1 180 ? -14.564 -1.892 14.008 1.00 94.62 180 ALA A O 1
ATOM 1467 N N . GLU A 1 181 ? -13.393 -3.038 12.476 1.00 95.19 181 GLU A N 1
ATOM 1468 C CA . GLU A 1 181 ? -14.449 -4.020 12.190 1.00 95.19 181 GLU A CA 1
ATOM 1469 C C . GLU A 1 181 ? -14.732 -4.930 13.396 1.00 95.19 181 GLU A C 1
ATOM 1471 O O . GLU A 1 181 ? -15.892 -5.161 13.733 1.00 95.19 181 GLU A O 1
ATOM 1476 N N . LYS A 1 182 ? -13.691 -5.396 14.100 1.00 95.88 182 LYS A N 1
ATOM 1477 C CA . LYS A 1 182 ? -13.842 -6.208 15.317 1.00 95.88 182 LYS A CA 1
ATOM 1478 C C . LYS A 1 182 ? -14.542 -5.446 16.446 1.00 95.88 182 LYS A C 1
ATOM 1480 O O . LYS A 1 182 ? -15.417 -6.019 17.086 1.00 95.88 182 LYS A O 1
ATOM 1485 N N . VAL A 1 183 ? -14.229 -4.161 16.646 1.00 95.31 183 VAL A N 1
ATOM 1486 C CA . VAL A 1 183 ? -14.943 -3.306 17.616 1.00 95.31 183 VAL A CA 1
ATOM 1487 C C . VAL A 1 183 ? -16.432 -3.220 17.268 1.00 95.31 183 VAL A C 1
ATOM 1489 O O . VAL A 1 183 ? -17.275 -3.448 18.132 1.00 95.31 183 VAL A O 1
ATOM 1492 N N . ARG A 1 184 ? -16.770 -2.975 15.994 1.00 94.88 184 ARG A N 1
ATOM 1493 C CA . ARG A 1 184 ? -18.171 -2.963 15.530 1.00 94.88 184 ARG A CA 1
ATOM 1494 C C . ARG A 1 184 ? -18.886 -4.288 15.759 1.00 94.88 184 ARG A C 1
ATOM 1496 O O . ARG A 1 184 ? -20.072 -4.299 16.066 1.00 94.88 184 ARG A O 1
ATOM 1503 N N . LEU A 1 185 ? -18.183 -5.400 15.586 1.00 95.69 185 LEU A N 1
ATOM 1504 C CA . LEU A 1 185 ? -18.748 -6.728 15.780 1.00 95.69 185 LEU A CA 1
ATOM 1505 C C . LEU A 1 185 ? -19.044 -7.010 17.261 1.00 95.69 185 LEU A C 1
ATOM 1507 O O . LEU A 1 185 ? -20.078 -7.601 17.561 1.00 95.69 185 LEU A O 1
ATOM 1511 N N . ILE A 1 186 ? -18.185 -6.555 18.179 1.00 93.88 186 ILE A N 1
ATOM 1512 C CA . ILE A 1 186 ? -18.443 -6.623 19.628 1.00 93.88 186 ILE A CA 1
ATOM 1513 C C . ILE A 1 186 ? -19.665 -5.767 19.989 1.00 93.88 186 ILE A C 1
ATOM 1515 O O . ILE A 1 186 ? -20.580 -6.264 20.642 1.00 93.88 186 ILE A O 1
ATOM 1519 N N . ASP A 1 187 ? -19.728 -4.528 19.491 1.00 94.12 187 ASP A N 1
ATOM 1520 C CA . ASP A 1 187 ? -20.868 -3.623 19.697 1.00 94.12 187 ASP A CA 1
ATOM 1521 C C . ASP A 1 187 ? -22.186 -4.227 19.191 1.00 94.12 187 ASP A C 1
ATOM 1523 O O . ASP A 1 187 ? -23.186 -4.271 19.905 1.00 94.12 187 ASP A O 1
ATOM 1527 N N . ALA A 1 188 ? -22.178 -4.783 17.977 1.00 92.94 188 ALA A N 1
ATOM 1528 C CA . ALA A 1 188 ? -23.347 -5.434 17.396 1.00 92.94 188 ALA A CA 1
ATOM 1529 C C . ALA A 1 188 ? -23.803 -6.652 18.215 1.00 92.94 188 ALA A C 1
ATOM 1531 O O . ALA A 1 188 ? -25.004 -6.861 18.393 1.00 92.94 188 ALA A O 1
ATOM 1532 N N . ARG A 1 189 ? -22.868 -7.451 18.748 1.00 93.50 189 ARG A N 1
ATOM 1533 C CA . ARG A 1 189 ? -23.189 -8.589 19.627 1.00 93.50 189 ARG A CA 1
ATOM 1534 C C . ARG A 1 189 ? -23.787 -8.146 20.956 1.00 93.50 189 ARG A C 1
ATOM 1536 O O . ARG A 1 189 ? -24.711 -8.792 21.439 1.00 93.50 189 ARG A O 1
ATOM 1543 N N . TYR A 1 190 ? -23.288 -7.056 21.526 1.00 92.12 190 TYR A N 1
ATOM 1544 C CA . TYR A 1 190 ? -23.840 -6.482 22.748 1.00 92.12 190 TYR A CA 1
ATOM 1545 C C . TYR A 1 190 ? -25.254 -5.930 22.517 1.00 92.12 190 TYR A C 1
ATOM 1547 O O . TYR A 1 190 ? -26.195 -6.338 23.193 1.00 92.12 190 TYR A O 1
ATOM 1555 N N . LYS A 1 191 ? -25.440 -5.086 21.494 1.00 90.88 191 LYS A N 1
ATOM 1556 C CA . LYS A 1 191 ? -26.736 -4.459 21.170 1.00 90.88 191 LYS A CA 1
ATOM 1557 C C . LYS A 1 191 ? -27.821 -5.447 20.746 1.00 90.88 191 LYS A C 1
ATOM 1559 O O . LYS A 1 191 ? -28.999 -5.176 20.939 1.00 90.88 191 LYS A O 1
ATOM 1564 N N . SER A 1 192 ? -27.436 -6.588 20.178 1.00 92.31 192 SER A N 1
ATOM 1565 C CA . SER A 1 192 ? -28.364 -7.678 19.840 1.00 92.31 192 SER A CA 1
ATOM 1566 C C . SER A 1 192 ? -28.698 -8.595 21.020 1.00 92.31 192 SER A C 1
ATOM 1568 O O . SER A 1 192 ? -29.498 -9.512 20.858 1.00 92.31 192 SER A O 1
ATOM 1570 N N . GLY A 1 193 ? -28.085 -8.391 22.190 1.00 88.94 193 GLY A N 1
ATOM 1571 C CA . GLY A 1 193 ? -28.276 -9.248 23.360 1.00 88.94 193 GLY A CA 1
ATOM 1572 C C . GLY A 1 193 ? -27.590 -10.615 23.263 1.00 88.94 193 GLY A C 1
ATOM 1573 O O . GLY A 1 193 ? -27.810 -11.462 24.123 1.00 88.94 193 GLY A O 1
ATOM 1574 N N . MET A 1 194 ? -26.740 -10.851 22.251 1.00 90.12 194 MET A N 1
ATOM 1575 C CA . MET A 1 194 ? -25.970 -12.099 22.127 1.00 90.12 194 MET A CA 1
ATOM 1576 C C . MET A 1 194 ? -24.911 -12.251 23.227 1.00 90.12 194 MET A C 1
ATOM 1578 O O . MET A 1 194 ? -24.523 -13.371 23.562 1.00 90.12 194 MET A O 1
ATOM 1582 N N . ILE A 1 195 ? -24.405 -11.137 23.760 1.00 91.31 195 ILE A N 1
ATOM 1583 C CA . ILE A 1 195 ? -23.451 -11.114 24.873 1.00 91.31 195 ILE A CA 1
ATOM 1584 C C . ILE A 1 195 ? -23.865 -10.070 25.909 1.00 91.31 195 ILE A C 1
ATOM 1586 O O . ILE A 1 195 ? -24.382 -9.007 25.569 1.00 91.31 195 ILE A O 1
ATOM 1590 N N . PHE A 1 196 ? -23.592 -10.366 27.178 1.00 89.81 196 PHE A N 1
ATOM 1591 C CA . PHE A 1 196 ? -23.786 -9.419 28.272 1.00 89.81 196 PHE A CA 1
ATOM 1592 C C . PHE A 1 196 ? -22.733 -8.310 28.250 1.00 89.81 196 PHE A C 1
ATOM 1594 O O . PHE A 1 196 ? -21.642 -8.472 27.696 1.00 89.81 196 PHE A O 1
ATOM 1601 N N . ARG A 1 197 ? -23.056 -7.199 28.914 1.00 87.06 197 ARG A N 1
ATOM 1602 C CA . ARG A 1 197 ? -22.202 -6.014 29.015 1.00 87.06 197 ARG A CA 1
ATOM 1603 C C . ARG A 1 197 ? -20.791 -6.335 29.516 1.00 87.06 197 ARG A C 1
ATOM 1605 O O . ARG A 1 197 ? -19.827 -5.878 28.912 1.00 87.06 197 ARG A O 1
ATOM 1612 N N . ASP A 1 198 ? -20.672 -7.137 30.572 1.00 87.88 198 ASP A N 1
ATOM 1613 C CA . ASP A 1 198 ? -19.374 -7.461 31.181 1.00 87.88 198 ASP A CA 1
ATOM 1614 C C . ASP A 1 198 ? -18.478 -8.228 30.204 1.00 87.88 198 ASP A C 1
ATOM 1616 O O . ASP A 1 198 ? -17.312 -7.888 30.018 1.00 87.88 198 ASP A O 1
ATOM 1620 N N . LYS A 1 199 ? -19.065 -9.188 29.479 1.00 89.69 199 LYS A N 1
ATOM 1621 C CA . LYS A 1 199 ? -18.369 -9.953 28.441 1.00 89.69 199 LYS A CA 1
ATOM 1622 C C . LYS A 1 199 ? -17.965 -9.078 27.254 1.00 89.69 199 LYS A C 1
ATOM 1624 O O . LYS A 1 199 ? -16.855 -9.208 26.753 1.00 89.69 199 LYS A O 1
ATOM 1629 N N . ALA A 1 200 ? -18.835 -8.168 26.815 1.00 90.44 200 ALA A N 1
ATOM 1630 C CA . ALA A 1 200 ? -18.508 -7.217 25.752 1.00 90.44 200 ALA A CA 1
ATOM 1631 C C . ALA A 1 200 ? -17.347 -6.293 26.150 1.00 90.44 200 ALA A C 1
ATOM 1633 O O . ALA A 1 200 ? -16.483 -5.983 25.330 1.00 90.44 200 ALA A O 1
ATOM 1634 N N . HIS A 1 201 ? -17.309 -5.885 27.418 1.00 91.19 201 HIS A N 1
ATOM 1635 C CA . HIS A 1 201 ? -16.241 -5.057 27.953 1.00 91.19 201 HIS A CA 1
ATOM 1636 C C . HIS A 1 201 ? -14.912 -5.819 28.052 1.00 91.19 201 HIS A C 1
ATOM 1638 O O . HIS A 1 201 ? -13.866 -5.278 27.691 1.00 91.19 201 HIS A O 1
ATOM 1644 N N . GLU A 1 202 ? -14.946 -7.073 28.501 1.00 92.12 202 GLU A N 1
ATOM 1645 C CA . GLU A 1 202 ? -13.783 -7.962 28.538 1.00 92.12 202 GLU A CA 1
ATOM 1646 C C . GLU A 1 202 ? -13.228 -8.223 27.128 1.00 92.12 202 GLU A C 1
ATOM 1648 O O . GLU A 1 202 ? -12.030 -8.055 26.890 1.00 92.12 202 GLU A O 1
ATOM 1653 N N . ASP A 1 203 ? -14.099 -8.567 26.174 1.00 92.88 203 ASP A N 1
ATOM 1654 C CA . ASP A 1 203 ? -13.728 -8.808 24.777 1.00 92.88 203 ASP A CA 1
ATOM 1655 C C . ASP A 1 203 ? -13.101 -7.558 24.139 1.00 92.88 203 ASP A C 1
ATOM 1657 O O . ASP A 1 203 ? -12.129 -7.661 23.386 1.00 92.88 203 ASP A O 1
ATOM 1661 N N . LEU A 1 204 ? -13.622 -6.366 24.457 1.00 93.38 204 LEU A N 1
ATOM 1662 C CA . LEU A 1 204 ? -13.079 -5.102 23.964 1.00 93.38 204 LEU A CA 1
ATOM 1663 C C . LEU A 1 204 ? -11.692 -4.807 24.548 1.00 93.38 204 LEU A C 1
ATOM 1665 O O . LEU A 1 204 ? -10.794 -4.428 23.799 1.00 93.38 204 LEU A O 1
ATOM 1669 N N . LEU A 1 205 ? -11.487 -5.010 25.852 1.00 92.12 205 LEU A N 1
ATOM 1670 C CA . LEU A 1 205 ? -10.178 -4.811 26.484 1.00 92.12 205 LEU A CA 1
ATOM 1671 C C . LEU A 1 205 ? -9.135 -5.791 25.941 1.00 92.12 205 LEU A C 1
ATOM 1673 O O . LEU A 1 205 ? -8.053 -5.364 25.536 1.00 92.12 205 LEU A O 1
ATOM 1677 N N . LYS A 1 206 ? -9.490 -7.076 25.821 1.00 94.00 206 LYS A N 1
ATOM 1678 C CA . LYS A 1 206 ? -8.638 -8.093 25.185 1.00 94.00 206 LYS A CA 1
ATOM 1679 C C . LYS A 1 206 ? -8.273 -7.708 23.757 1.00 94.00 206 LYS A C 1
ATOM 1681 O O . LYS A 1 206 ? -7.137 -7.897 23.330 1.00 94.00 206 LYS A O 1
ATOM 1686 N N . LEU A 1 207 ? -9.221 -7.150 23.004 1.00 93.81 207 LEU A N 1
ATOM 1687 C CA . LEU A 1 207 ? -8.965 -6.681 21.648 1.00 93.81 207 LEU A CA 1
ATOM 1688 C C . LEU A 1 207 ? -7.954 -5.521 21.629 1.00 93.81 207 LEU A C 1
ATOM 1690 O O . LEU A 1 207 ? -7.081 -5.489 20.762 1.00 93.81 207 LEU A O 1
ATOM 1694 N N . LEU A 1 208 ? -8.052 -4.573 22.563 1.00 92.75 208 LEU A N 1
ATOM 1695 C CA . LEU A 1 208 ? -7.105 -3.460 22.669 1.00 92.75 208 LEU A CA 1
ATOM 1696 C C . LEU A 1 208 ? -5.698 -3.942 23.052 1.00 92.75 208 LEU A C 1
ATOM 1698 O O . LEU A 1 208 ? -4.734 -3.530 22.410 1.00 92.75 208 LEU A O 1
ATOM 1702 N N . GLU A 1 209 ? -5.587 -4.860 24.010 1.00 92.75 209 GLU A N 1
ATOM 1703 C CA . GLU A 1 209 ? -4.311 -5.464 24.417 1.00 92.75 209 GLU A CA 1
ATOM 1704 C C . GLU A 1 209 ? -3.656 -6.219 23.249 1.00 92.75 209 GLU A C 1
ATOM 1706 O O . GLU A 1 209 ? -2.518 -5.932 22.875 1.00 92.75 209 GLU A O 1
ATOM 1711 N N . GLN A 1 210 ? -4.417 -7.072 22.553 1.00 93.38 210 GLN A N 1
ATOM 1712 C CA . GLN A 1 210 ? -3.942 -7.771 21.353 1.00 93.38 210 GLN A CA 1
ATOM 1713 C C . GLN A 1 210 ? -3.454 -6.809 20.263 1.00 93.38 210 GLN A C 1
ATOM 1715 O O . GLN A 1 210 ? -2.510 -7.115 19.533 1.00 93.38 210 GLN A O 1
ATOM 1720 N N . TYR A 1 211 ? -4.112 -5.658 20.095 1.00 92.69 211 TYR A N 1
ATOM 1721 C CA . TYR A 1 211 ? -3.676 -4.653 19.127 1.00 92.69 211 TYR A CA 1
ATOM 1722 C C . TYR A 1 211 ? -2.299 -4.080 19.490 1.00 92.69 211 TYR A C 1
ATOM 1724 O O . TYR A 1 211 ? -1.472 -3.853 18.597 1.00 92.69 211 TYR A O 1
ATOM 1732 N N . GLU A 1 212 ? -2.059 -3.804 20.771 1.00 90.38 212 GLU A N 1
ATOM 1733 C CA . GLU A 1 212 ? -0.793 -3.253 21.256 1.00 90.38 212 GLU A CA 1
ATOM 1734 C C . GLU A 1 212 ? 0.339 -4.267 21.125 1.00 90.38 212 GLU A C 1
ATOM 1736 O O . GLU A 1 212 ? 1.373 -3.936 20.537 1.00 90.38 212 GLU A O 1
ATOM 1741 N N . GLU A 1 213 ? 0.106 -5.514 21.535 1.00 91.00 213 GLU A N 1
ATOM 1742 C CA . GLU A 1 213 ? 1.061 -6.612 21.369 1.00 91.00 213 GLU A CA 1
ATOM 1743 C C . GLU A 1 213 ? 1.444 -6.815 19.901 1.00 91.00 213 GLU A C 1
ATOM 1745 O O . GLU A 1 213 ? 2.629 -6.816 19.561 1.00 91.00 213 GLU A O 1
ATOM 1750 N N . GLN A 1 214 ? 0.458 -6.905 19.001 1.00 88.50 214 GLN A N 1
ATOM 1751 C CA . GLN A 1 214 ? 0.723 -7.047 17.567 1.00 88.50 214 GLN A CA 1
ATOM 1752 C C . GLN A 1 214 ? 1.479 -5.845 17.002 1.00 88.50 214 GLN A C 1
ATOM 1754 O O . GLN A 1 214 ? 2.382 -6.002 16.184 1.00 88.50 214 GLN A O 1
ATOM 1759 N N . THR A 1 215 ? 1.136 -4.628 17.432 1.00 86.38 215 THR A N 1
ATOM 1760 C CA . THR A 1 215 ? 1.836 -3.417 16.986 1.00 86.38 215 THR A CA 1
ATOM 1761 C C . THR A 1 215 ? 3.295 -3.417 17.445 1.00 86.38 215 THR A C 1
ATOM 1763 O O . THR A 1 215 ? 4.177 -3.035 16.670 1.00 86.38 215 THR A O 1
ATOM 1766 N N . HIS A 1 216 ? 3.555 -3.859 18.675 1.00 87.31 216 HIS A N 1
ATOM 1767 C CA . HIS A 1 216 ? 4.900 -3.969 19.223 1.00 87.31 216 HIS A CA 1
ATOM 1768 C C . HIS A 1 216 ? 5.717 -5.036 18.487 1.00 87.31 216 HIS A C 1
ATOM 1770 O O . HIS A 1 216 ? 6.799 -4.734 17.985 1.00 87.31 216 HIS A O 1
ATOM 1776 N N . GLN A 1 217 ? 5.166 -6.244 18.336 1.00 87.62 217 GLN A N 1
ATOM 1777 C CA . GLN A 1 217 ? 5.797 -7.337 17.593 1.00 87.62 217 GLN A CA 1
ATOM 1778 C C . GLN A 1 217 ? 6.119 -6.930 16.155 1.00 87.62 217 GLN A C 1
ATOM 1780 O O . GLN A 1 217 ? 7.228 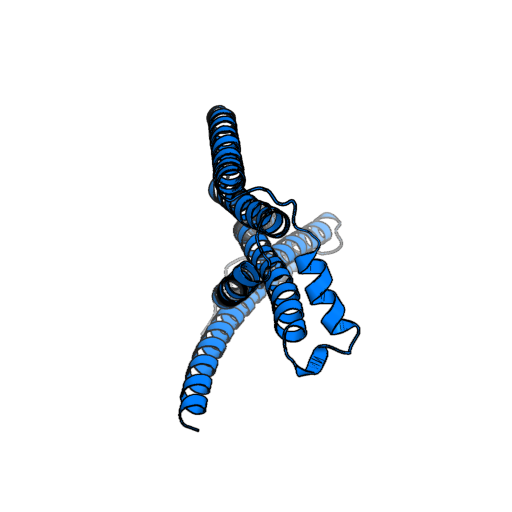-7.167 15.685 1.00 87.62 217 GLN A O 1
ATOM 1785 N N . ASP A 1 218 ? 5.188 -6.267 15.467 1.00 83.88 218 ASP A N 1
ATOM 1786 C CA . ASP A 1 218 ? 5.407 -5.775 14.107 1.00 83.88 218 ASP A CA 1
ATOM 1787 C C . ASP A 1 218 ? 6.569 -4.784 14.033 1.00 83.88 218 ASP A C 1
ATOM 1789 O O . ASP A 1 218 ? 7.425 -4.903 13.159 1.00 83.88 218 ASP A O 1
ATOM 1793 N N . THR A 1 219 ? 6.627 -3.845 14.977 1.00 80.31 219 THR A N 1
ATOM 1794 C CA . THR A 1 219 ? 7.696 -2.843 15.038 1.00 80.31 219 THR A CA 1
ATOM 1795 C C . THR A 1 219 ? 9.051 -3.512 15.264 1.00 80.31 219 THR A C 1
ATOM 1797 O O . THR A 1 219 ? 9.999 -3.253 14.524 1.00 80.31 219 THR A O 1
ATOM 1800 N N . VAL A 1 220 ? 9.142 -4.410 16.249 1.00 83.50 220 VAL A N 1
ATOM 1801 C CA . VAL A 1 220 ? 10.374 -5.145 16.577 1.00 83.50 220 VAL A CA 1
ATOM 1802 C C . VAL A 1 220 ? 10.824 -6.021 15.406 1.00 83.50 220 VAL A C 1
ATOM 1804 O O . VAL A 1 220 ? 11.992 -5.977 15.020 1.00 83.50 220 VAL A O 1
ATOM 1807 N N . ASN A 1 221 ? 9.904 -6.768 14.794 1.00 81.75 221 ASN A N 1
ATOM 1808 C CA . ASN A 1 221 ? 10.202 -7.630 13.652 1.00 81.75 221 ASN A CA 1
ATOM 1809 C C . ASN A 1 221 ? 10.700 -6.835 12.444 1.00 81.75 221 ASN A C 1
ATOM 1811 O O . ASN A 1 221 ? 11.631 -7.276 11.766 1.00 81.75 221 ASN A O 1
ATOM 1815 N N . ASP A 1 222 ? 10.125 -5.660 12.182 1.00 75.06 222 ASP A N 1
ATOM 1816 C CA . ASP A 1 222 ? 10.595 -4.799 11.103 1.00 75.06 222 ASP A CA 1
ATOM 1817 C C . ASP A 1 222 ? 12.028 -4.311 11.408 1.00 75.06 222 ASP A C 1
ATOM 1819 O O . ASP A 1 222 ? 12.910 -4.473 10.561 1.00 75.06 222 ASP A O 1
ATOM 1823 N N . TYR A 1 223 ? 12.326 -3.847 12.630 1.00 75.06 223 TYR A N 1
ATOM 1824 C CA . TYR A 1 223 ? 13.697 -3.479 13.031 1.00 75.06 223 TYR A CA 1
ATOM 1825 C C . TYR A 1 223 ? 14.703 -4.629 12.866 1.00 75.06 223 TYR A C 1
ATOM 1827 O O . TYR A 1 223 ? 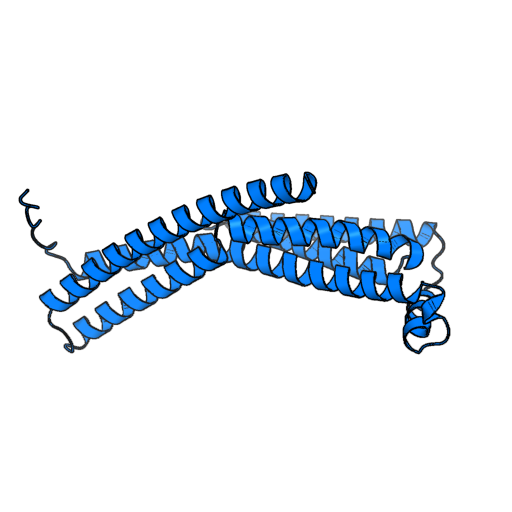15.765 -4.435 12.265 1.00 75.06 223 TYR A O 1
ATOM 1835 N N . ILE A 1 224 ? 14.362 -5.834 13.336 1.00 79.12 224 ILE A N 1
ATOM 1836 C CA . ILE A 1 224 ? 15.210 -7.029 13.204 1.00 79.12 224 ILE A CA 1
ATOM 1837 C C . ILE A 1 224 ? 15.416 -7.382 11.727 1.00 79.12 224 ILE A C 1
ATOM 1839 O O . ILE A 1 224 ? 16.543 -7.640 11.301 1.00 79.12 224 ILE A O 1
ATOM 1843 N N . SER A 1 225 ? 14.355 -7.360 10.915 1.00 73.44 225 SER A N 1
ATOM 1844 C CA . SER A 1 225 ? 14.436 -7.656 9.482 1.00 73.44 225 SER A CA 1
ATOM 1845 C C . SER A 1 225 ? 15.349 -6.670 8.749 1.00 73.44 225 SER A C 1
ATOM 1847 O O . SER A 1 225 ? 16.077 -7.096 7.850 1.00 73.44 225 SER A O 1
ATOM 1849 N N . TYR A 1 226 ? 15.331 -5.381 9.105 1.00 68.44 226 TYR A N 1
ATOM 1850 C CA . TYR A 1 226 ? 16.221 -4.375 8.515 1.00 68.44 226 TYR A CA 1
ATOM 1851 C C . TYR A 1 226 ? 17.675 -4.573 8.941 1.00 68.44 226 TYR A C 1
ATOM 1853 O O . TYR A 1 226 ? 18.556 -4.595 8.079 1.00 68.44 226 TYR A O 1
ATOM 1861 N N . GLY A 1 227 ? 17.922 -4.779 10.238 1.00 71.19 227 GLY A N 1
ATOM 1862 C CA . GLY A 1 227 ? 19.264 -5.043 10.761 1.00 71.19 227 GLY A CA 1
ATOM 1863 C C . GLY A 1 227 ? 19.887 -6.298 10.146 1.00 71.19 227 GLY A C 1
ATOM 1864 O O . GLY A 1 227 ? 21.000 -6.252 9.625 1.00 71.19 227 GLY A O 1
ATOM 1865 N N . ASN A 1 228 ? 19.133 -7.399 10.102 1.00 73.94 228 ASN A N 1
ATOM 1866 C CA . ASN A 1 228 ? 19.593 -8.658 9.515 1.00 73.94 228 ASN A CA 1
ATOM 1867 C C . ASN A 1 228 ? 19.803 -8.559 8.002 1.00 73.94 228 ASN A C 1
ATOM 1869 O O . ASN A 1 228 ? 20.758 -9.136 7.487 1.00 73.94 228 ASN A O 1
ATOM 1873 N N . SER A 1 229 ? 18.966 -7.807 7.281 1.00 67.50 229 SER A N 1
ATOM 1874 C CA . SER A 1 229 ? 19.165 -7.599 5.840 1.00 67.50 229 SER A CA 1
ATOM 1875 C C . SER A 1 229 ? 20.434 -6.792 5.560 1.00 67.50 229 SER A C 1
ATOM 1877 O O . SER A 1 229 ? 21.213 -7.180 4.696 1.00 67.50 229 SER A O 1
ATOM 1879 N N . ALA A 1 230 ? 20.697 -5.721 6.319 1.00 66.00 230 ALA A N 1
ATOM 1880 C CA . ALA A 1 230 ? 21.917 -4.924 6.170 1.00 66.00 230 ALA A CA 1
ATOM 1881 C C . ALA A 1 230 ? 23.183 -5.742 6.482 1.00 66.00 230 ALA A C 1
ATOM 1883 O O . ALA A 1 230 ? 24.151 -5.714 5.720 1.00 66.00 230 ALA A O 1
ATOM 1884 N N . LEU A 1 231 ? 23.153 -6.529 7.563 1.00 69.12 231 LEU A N 1
ATOM 1885 C CA . LEU A 1 231 ? 24.260 -7.408 7.944 1.00 69.12 231 LEU A CA 1
ATOM 1886 C C . LEU A 1 231 ? 24.483 -8.543 6.939 1.00 69.12 231 LEU A C 1
ATOM 1888 O O . LEU A 1 231 ? 25.629 -8.888 6.664 1.00 69.12 231 LEU A O 1
ATOM 1892 N N . ASN A 1 232 ? 23.422 -9.111 6.362 1.00 68.38 232 ASN A N 1
ATOM 1893 C CA . ASN A 1 232 ? 23.544 -10.151 5.341 1.00 68.38 232 ASN A CA 1
ATOM 1894 C C . ASN A 1 232 ? 24.109 -9.606 4.026 1.00 68.38 232 ASN A C 1
ATOM 1896 O O . ASN A 1 232 ? 24.946 -10.271 3.422 1.00 68.38 232 ASN A O 1
ATOM 1900 N N . THR A 1 233 ? 23.740 -8.390 3.616 1.00 64.38 233 THR A N 1
ATOM 1901 C CA . THR A 1 233 ? 24.348 -7.730 2.449 1.00 64.38 233 THR A CA 1
ATOM 1902 C C . THR A 1 233 ? 25.834 -7.443 2.679 1.00 64.38 233 THR A C 1
ATOM 1904 O O . THR A 1 233 ? 26.651 -7.732 1.810 1.00 64.38 233 THR A O 1
ATOM 1907 N N . LEU A 1 234 ? 26.217 -6.963 3.870 1.00 62.47 234 LEU A N 1
ATOM 1908 C CA . LEU A 1 234 ? 27.627 -6.760 4.240 1.00 62.47 234 LEU A CA 1
ATOM 1909 C C . LEU A 1 234 ? 28.421 -8.073 4.278 1.00 62.47 234 LEU A C 1
ATOM 1911 O O . LEU A 1 234 ? 29.563 -8.124 3.830 1.00 62.47 234 LEU A O 1
ATOM 1915 N N . LYS A 1 235 ? 27.816 -9.155 4.780 1.00 65.19 235 LYS A N 1
ATOM 1916 C CA . LYS A 1 235 ? 28.422 -10.495 4.755 1.00 65.19 235 LYS A CA 1
ATOM 1917 C C . LYS A 1 235 ? 28.536 -11.053 3.335 1.00 65.19 235 LYS A C 1
ATOM 1919 O O . LYS A 1 235 ? 29.500 -11.755 3.055 1.00 65.19 235 LYS A O 1
ATOM 1924 N N . GLY A 1 236 ? 27.575 -10.747 2.464 1.00 62.31 236 GLY A N 1
ATOM 1925 C CA . GLY A 1 236 ? 27.582 -11.133 1.054 1.00 62.31 236 GLY A CA 1
ATOM 1926 C C . GLY A 1 236 ? 28.664 -10.421 0.245 1.00 62.31 236 GLY A C 1
ATOM 1927 O O . GLY A 1 236 ? 29.303 -11.066 -0.565 1.00 62.31 236 GLY A O 1
ATOM 1928 N N . LEU A 1 237 ? 28.933 -9.141 0.523 1.00 61.16 237 LEU A N 1
ATOM 1929 C CA . LEU A 1 237 ? 30.017 -8.368 -0.109 1.00 61.16 237 LEU A CA 1
ATOM 1930 C C . LEU A 1 237 ? 31.427 -8.809 0.316 1.00 61.16 237 LEU A C 1
ATOM 1932 O O . LEU A 1 237 ? 32.406 -8.438 -0.322 1.00 61.16 237 LEU A O 1
ATOM 1936 N N . ARG A 1 238 ? 31.541 -9.557 1.420 1.00 63.88 238 ARG A N 1
ATOM 1937 C CA . ARG A 1 238 ? 32.809 -10.121 1.903 1.00 63.88 238 ARG A CA 1
ATOM 1938 C C . ARG A 1 238 ? 33.151 -11.468 1.240 1.00 63.88 238 ARG A C 1
ATOM 1940 O O . ARG A 1 238 ? 34.266 -11.947 1.429 1.00 63.88 238 ARG A O 1
ATOM 1947 N N . LYS A 1 239 ? 32.205 -12.090 0.532 1.00 49.81 239 LYS A N 1
ATOM 1948 C CA . LYS A 1 239 ? 32.406 -13.327 -0.238 1.00 49.81 239 LYS A CA 1
ATOM 1949 C C . LYS A 1 239 ? 32.626 -13.005 -1.707 1.00 49.81 239 LYS A C 1
ATOM 1951 O O . LYS A 1 239 ? 33.393 -13.770 -2.322 1.00 49.81 239 LYS A O 1
#

Secondary structure (DSSP, 8-state):
-----PPPPS-HHHHHHHHHHHHHHHHHHHHHHHHHHHHHHHHHHHHHHHHHHHHHHTSGGGTTSTTTHHHHHHHHS-----HHHHHHHHHHHHHHHHHHHHHHHHHHHTS-S-S-HHHHHHHHHHHHHHHHHHHHHHHS-HHHHHHHHHHHHHHHHHHHHHHHHHS-HHHHHHHHHHHHHHHHHHHHHHHTTSS-HHHHHHHHHHHHHHHHHHHHHHHHHHHHHHHHHHHHHHHHHT-

Radius of gyration: 26.25 Å; chains: 1; bounding box: 61×44×80 Å

Organism: NCBI:txid2726988

pLDDT: mean 74.95, std 14.79, range [33.97, 95.88]

Sequence (239 aa):
MDKQYEALPKELDKLVQESYEKFSKRATNYSPLHKLSRRSAATASIFVLISASYLIAGLSLFKSTPIGDLKKLGDIVIFDLGNKALVVSIATSFVTFSIYLWLKKWQNSKKEQGSTTYPIQFYQSYFLIISTGISSLLFFEWQQLMPVFFAAGLIIFILSYSINRKFGYTRAWSRNRLYAEKVRLIDARYKSGMIFRDKAHEDLLKLLEQYEEQTHQDTVNDYISYGNSALNTLKGLRK

Foldseek 3Di:
DDPPPDPQPPCLPVLLVVLLCVLVVQLVVLVLLLVVLVVLLVLLVVLQVLLVLLVVLPDPVNCPPPSVVSVVVLVPLEPPQDPVSLVVVLVVLVVVLVVVVVVVVVVVVPPDDDDDPPSVVVVSVVVVVSVSLVVCSNHDRSVVNSVVSNVVSVVSNCVSVCVCLLVVSVVSSVLSVVLSVQSVVLVVCPVVVVDDPVVSSVSNVVSVVVSVVVVVVSNVVSVVVVVVVVVVVVVVVVD